Protein AF-A0AAU3B5J8-F1 (afdb_monomer_lite)

Radius of gyration: 22.07 Å; chains: 1; bounding box: 76×38×60 Å

pLDDT: mean 71.13, std 14.26, range [37.31, 88.69]

Secondary structure (DSSP, 8-state):
--SHHHHHHHHHS----HHHHHHHHHHHHHS------------TTTS-GGGSHHHHHHTTHHHHHHHHHHHHHHHHHHHHH-TTS-TTTHHHHHHHHHHHHHHHHHHHTHHHHHHHHHHHHHT-S--EEEEEEEEE-TTT---EEEEEEESS--TTPPPSEEEEEPPP---S---SS-----TTS-S-SEEEEEEES-TTTS---EEEETTEE--BSS---TTTTTSHHHHHHHHHHHHTT-

Sequence (242 aa):
MSHDDEESLALRSGAFTYATLTAEARRQAALPRPRARSSNEADIRKVRWWRVRTLRSISGLSTLATALVYTLLVLAIFWLAGPSIAPDAWYPLVVSVGLGLYGAHRLRGAGGATARALARAACAPGPVPKRYALMYDPPWGGIALLVLFPAIGGDDVRPEAVLELRPLPQPWRRFLGASKLPPDLPVESVGNLELRGRTDESPTGVPWIDGRAYWPKRSYGSDDLLREEGRALMDRLLADAA

Foldseek 3Di:
DDPPPVVVVVVVPVAQWQQVLQVQLVVVLPPDADQLPAPAFDQLVVDPLCSGQVLCVLLLVVLLVVLVVQLVVLVVCCVVVDPPPPPPSVVSNVVSVVSNVVSVCSNVPDSVVLSVQLSCQSVAPDWQKWKWAWAAQPDLGLWIKIFTFHPDDDRSGHTQWIFTFDARDDPPPPDDDDSHHRSNDDNDRIDMWTWGGDCPPWQATFTGDPNGTTHTPDGHHSCNCVDPVVVVSVCSRVVVVD

Structure (mmCIF, N/CA/C/O backbone):
data_AF-A0AAU3B5J8-F1
#
_entry.id   AF-A0AAU3B5J8-F1
#
loop_
_atom_site.group_PDB
_atom_site.id
_atom_site.type_symbol
_atom_site.label_atom_id
_atom_site.label_alt_id
_atom_site.label_comp_id
_atom_site.label_asym_id
_atom_site.label_entity_id
_atom_site.label_seq_id
_atom_site.pdbx_PDB_ins_code
_atom_site.Cartn_x
_atom_site.Cartn_y
_atom_site.Cartn_z
_atom_site.occupancy
_atom_site.B_iso_or_equiv
_atom_site.auth_seq_id
_atom_site.auth_comp_id
_atom_site.auth_asym_id
_atom_site.auth_atom_id
_atom_site.pdbx_PDB_model_num
ATOM 1 N N . MET A 1 1 ? -46.078 10.287 9.334 1.00 43.19 1 MET A N 1
ATOM 2 C CA . MET A 1 1 ? -45.028 10.996 8.568 1.00 43.19 1 MET A CA 1
ATOM 3 C C . MET A 1 1 ? -44.250 11.813 9.585 1.00 43.19 1 MET A C 1
ATOM 5 O O . MET A 1 1 ? -44.793 12.789 10.065 1.00 43.19 1 MET A O 1
ATOM 9 N N . SER A 1 2 ? -43.092 11.431 10.108 1.00 45.91 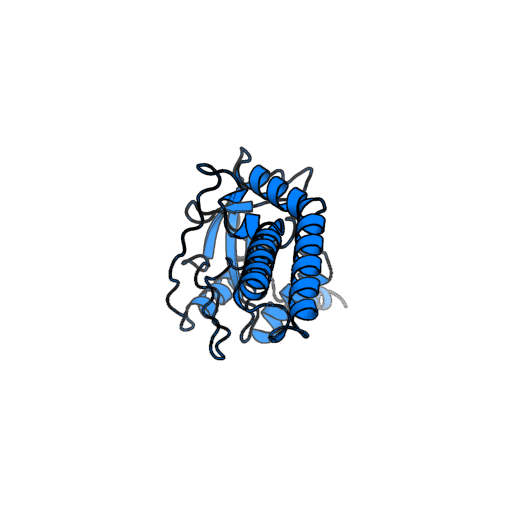2 SER A N 1
ATOM 10 C CA . SER A 1 2 ? -41.963 10.719 9.511 1.00 45.91 2 SER A CA 1
ATOM 11 C C . SER A 1 2 ? -41.115 10.144 10.662 1.00 45.91 2 SER A C 1
ATOM 13 O O . SER A 1 2 ? -40.222 10.819 11.166 1.00 45.91 2 SER A O 1
ATOM 15 N N . HIS A 1 3 ? -41.443 8.940 11.135 1.00 41.94 3 HIS A N 1
ATOM 16 C CA . HIS A 1 3 ? -40.542 8.143 11.987 1.00 41.94 3 HIS A CA 1
ATOM 17 C C . HIS A 1 3 ? -40.025 6.905 11.234 1.00 41.94 3 HIS A C 1
ATOM 19 O O . HIS A 1 3 ? -38.917 6.455 11.491 1.00 41.94 3 HIS A O 1
ATOM 25 N N . ASP A 1 4 ? -40.750 6.468 10.199 1.00 43.47 4 ASP A N 1
ATOM 26 C CA . ASP A 1 4 ? -40.374 5.331 9.351 1.00 43.47 4 ASP A CA 1
ATOM 27 C C . ASP A 1 4 ? -39.287 5.661 8.301 1.00 43.47 4 ASP A C 1
ATOM 29 O O . ASP A 1 4 ? -38.655 4.753 7.756 1.00 43.47 4 ASP A O 1
ATOM 33 N N . ASP A 1 5 ? -39.025 6.947 8.024 1.00 41.44 5 ASP A N 1
ATOM 34 C CA . ASP A 1 5 ? -38.022 7.375 7.032 1.00 41.44 5 ASP A CA 1
ATOM 35 C C . ASP A 1 5 ? -36.588 7.394 7.597 1.00 41.44 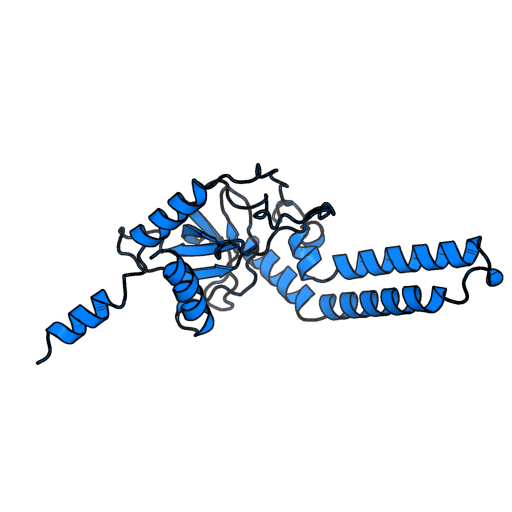5 ASP A C 1
ATOM 37 O O . ASP A 1 5 ? -35.636 7.119 6.863 1.00 41.44 5 ASP A O 1
ATOM 41 N N . GLU A 1 6 ? -36.405 7.635 8.903 1.00 42.66 6 GLU A N 1
ATOM 42 C CA . GLU A 1 6 ? -35.085 7.507 9.548 1.00 42.66 6 GLU A CA 1
ATOM 43 C C . GLU A 1 6 ? -34.703 6.038 9.758 1.00 42.66 6 GLU A C 1
ATOM 45 O O . GLU A 1 6 ? -33.550 5.659 9.538 1.00 42.66 6 GLU A O 1
ATOM 50 N N . GLU A 1 7 ? -35.674 5.184 10.091 1.00 38.50 7 GLU A N 1
ATOM 51 C CA . GLU A 1 7 ? -35.450 3.746 10.241 1.00 38.50 7 GLU A CA 1
ATOM 52 C C . GLU A 1 7 ? -35.204 3.073 8.877 1.00 38.50 7 GLU A C 1
ATOM 54 O O . GLU A 1 7 ? -34.316 2.231 8.750 1.00 38.50 7 GLU A O 1
ATOM 59 N N . SER A 1 8 ? -35.872 3.535 7.811 1.00 38.28 8 SER A N 1
ATOM 60 C CA . SER A 1 8 ? -35.622 3.081 6.432 1.00 38.28 8 SER A CA 1
ATOM 61 C C . SER A 1 8 ? -34.294 3.578 5.852 1.00 38.28 8 SER A C 1
ATOM 63 O O . SER A 1 8 ? -33.685 2.877 5.041 1.00 38.28 8 SER A O 1
ATOM 65 N N . LEU A 1 9 ? -33.796 4.747 6.273 1.00 40.84 9 LEU A N 1
ATOM 66 C CA . LEU A 1 9 ? -32.436 5.186 5.947 1.00 40.84 9 LEU A CA 1
ATOM 67 C C . LEU A 1 9 ? -31.390 4.397 6.740 1.00 40.84 9 LEU A C 1
ATOM 69 O O . LEU A 1 9 ? -30.371 4.034 6.160 1.00 40.84 9 LEU A O 1
ATOM 73 N N . ALA A 1 10 ? -31.640 4.047 8.004 1.00 40.47 10 ALA A N 1
ATOM 74 C CA . ALA A 1 10 ? -30.764 3.174 8.789 1.00 40.47 10 ALA A CA 1
ATOM 75 C C . ALA A 1 10 ? -30.720 1.729 8.245 1.00 40.47 10 ALA A C 1
ATOM 77 O O . ALA A 1 10 ? -29.653 1.119 8.225 1.00 40.47 10 ALA A O 1
ATOM 78 N N . LEU A 1 11 ? -31.838 1.214 7.718 1.00 39.50 11 LEU A N 1
ATOM 79 C CA . LEU A 1 11 ? -31.930 -0.097 7.058 1.00 39.50 11 LEU A CA 1
ATOM 80 C C . LEU A 1 11 ? -31.370 -0.113 5.624 1.00 39.50 11 LEU A C 1
ATOM 82 O O . LEU A 1 11 ? -30.838 -1.136 5.198 1.00 39.50 11 LEU A O 1
ATOM 86 N N . ARG A 1 12 ? -31.431 1.002 4.880 1.00 38.59 12 ARG A N 1
ATOM 87 C CA . ARG A 1 12 ? -30.730 1.158 3.584 1.00 38.59 12 ARG A CA 1
ATOM 88 C C . ARG A 1 12 ? -29.249 1.526 3.731 1.00 38.59 12 ARG A C 1
ATOM 90 O O . ARG A 1 12 ? -28.499 1.397 2.770 1.00 38.59 12 ARG A O 1
ATOM 97 N N . SER A 1 13 ? -28.828 1.904 4.937 1.00 45.78 13 SER A N 1
ATOM 98 C CA . SER A 1 13 ? -27.438 2.070 5.379 1.00 45.78 13 SER A CA 1
ATOM 99 C C . SER A 1 13 ? -26.969 0.826 6.139 1.00 45.78 13 SER A C 1
ATOM 101 O O . SER A 1 13 ? -26.518 0.945 7.278 1.00 45.78 13 SER A O 1
ATOM 103 N N . GLY A 1 14 ? -27.127 -0.365 5.545 1.00 47.56 14 GLY A N 1
ATOM 104 C CA . GLY A 1 14 ? -26.747 -1.654 6.139 1.00 47.56 14 GLY A CA 1
ATOM 105 C C . GLY A 1 14 ? -25.388 -1.561 6.833 1.00 47.56 14 GLY A C 1
ATOM 106 O O . GLY A 1 14 ? -24.357 -1.372 6.193 1.00 47.56 14 GLY A O 1
ATOM 107 N N . ALA A 1 15 ? -25.422 -1.557 8.162 1.00 58.09 15 ALA A N 1
ATOM 108 C CA . ALA A 1 15 ? -24.427 -0.868 8.962 1.00 58.09 15 ALA A CA 1
ATOM 109 C C . ALA A 1 15 ? -23.015 -1.446 8.755 1.00 58.09 15 ALA A C 1
ATOM 111 O O . ALA A 1 15 ? -22.754 -2.622 9.023 1.00 58.09 15 ALA A O 1
ATOM 112 N N . PHE A 1 16 ? -22.095 -0.591 8.295 1.00 69.44 16 PHE A N 1
ATOM 113 C CA . PHE A 1 16 ? -20.654 -0.844 8.273 1.00 69.44 16 PHE A CA 1
ATOM 114 C C . PHE A 1 16 ? -20.157 -0.966 9.716 1.00 69.44 16 PHE A C 1
ATOM 116 O O . PHE A 1 16 ? -19.660 -0.005 10.303 1.00 69.44 16 PHE A O 1
ATOM 123 N N . THR A 1 17 ? -20.369 -2.126 10.320 1.00 78.75 17 THR A N 1
ATOM 124 C CA . THR A 1 17 ? -20.009 -2.415 11.700 1.00 78.75 17 THR A CA 1
ATOM 125 C C . THR A 1 17 ? -18.865 -3.401 11.734 1.00 78.75 17 THR A C 1
ATOM 127 O O . THR A 1 17 ? -18.567 -4.118 10.773 1.00 78.75 17 THR A O 1
ATOM 130 N N . TYR A 1 18 ? -18.187 -3.428 12.869 1.00 81.75 18 TYR A N 1
ATOM 131 C CA . TYR A 1 18 ? -17.120 -4.375 13.107 1.00 81.75 18 TYR A CA 1
ATOM 132 C C . TYR A 1 18 ? -17.587 -5.821 12.877 1.00 81.75 18 TYR A C 1
ATOM 134 O O . TYR A 1 18 ? -16.890 -6.581 12.206 1.00 81.75 18 TYR A O 1
ATOM 142 N N . ALA A 1 19 ? -18.784 -6.202 13.335 1.00 83.44 19 ALA A N 1
ATOM 143 C CA . ALA A 1 19 ? -19.310 -7.554 13.129 1.00 83.44 19 ALA A CA 1
ATOM 144 C C . ALA A 1 19 ? -19.510 -7.919 11.652 1.00 83.44 19 ALA A C 1
ATOM 146 O O . ALA A 1 19 ? -19.090 -9.000 11.233 1.00 83.44 19 ALA A O 1
ATOM 147 N N . THR A 1 20 ? -20.112 -7.037 10.848 1.00 83.81 20 THR A N 1
ATOM 148 C CA . THR A 1 20 ? -20.389 -7.330 9.432 1.00 83.81 20 THR A CA 1
ATOM 149 C C . THR A 1 20 ? -19.095 -7.451 8.632 1.00 83.81 20 THR A C 1
ATOM 151 O O . THR A 1 20 ? -18.877 -8.443 7.932 1.00 83.81 20 THR A O 1
ATOM 154 N N . LEU A 1 21 ? -18.174 -6.505 8.817 1.00 82.12 21 LEU A N 1
ATOM 155 C CA . LEU A 1 21 ? -16.909 -6.467 8.082 1.00 82.12 21 LEU A CA 1
ATOM 156 C C . LEU A 1 21 ? -15.937 -7.572 8.524 1.00 82.12 21 LEU A C 1
ATOM 158 O O . LEU A 1 21 ? -15.209 -8.124 7.699 1.00 82.12 21 LEU A O 1
ATOM 162 N N . THR A 1 22 ? -15.938 -7.965 9.801 1.00 83.75 22 THR A N 1
ATOM 163 C CA . THR A 1 22 ? -15.127 -9.106 10.263 1.00 83.75 22 THR A CA 1
ATOM 164 C C . THR A 1 22 ? -15.695 -10.452 9.828 1.00 83.75 22 THR A C 1
ATOM 166 O O . THR A 1 22 ? -14.920 -11.356 9.501 1.00 83.75 22 THR A O 1
ATOM 169 N N . ALA A 1 23 ? -17.022 -10.605 9.787 1.00 83.56 23 ALA A N 1
ATOM 170 C CA . ALA A 1 23 ? -17.658 -11.799 9.241 1.00 83.56 23 ALA A CA 1
ATOM 171 C C . ALA A 1 23 ? -17.290 -11.982 7.764 1.00 83.56 23 ALA A C 1
ATOM 173 O O . ALA A 1 23 ? -16.895 -13.079 7.365 1.00 83.56 23 ALA A O 1
ATOM 174 N N . GLU A 1 24 ? -17.325 -10.905 6.982 1.00 80.88 24 GLU A N 1
ATOM 175 C CA . GLU A 1 24 ? -16.966 -10.946 5.567 1.00 80.88 24 GLU A CA 1
ATOM 176 C C . GLU A 1 24 ? -15.465 -11.192 5.359 1.00 80.88 24 GLU A C 1
ATOM 178 O O . GLU A 1 24 ? -15.075 -12.085 4.607 1.00 80.88 24 GLU A O 1
ATOM 183 N N . ALA A 1 25 ? -14.599 -10.533 6.134 1.00 80.38 25 ALA A N 1
ATOM 184 C CA . ALA A 1 25 ? -13.163 -10.815 6.124 1.00 80.38 25 ALA A CA 1
ATOM 185 C C . ALA A 1 25 ? -12.850 -12.296 6.428 1.00 80.38 25 ALA A C 1
ATOM 187 O O . ALA A 1 25 ? -11.932 -12.886 5.848 1.00 80.38 25 ALA A O 1
ATOM 188 N N . ARG A 1 26 ? -13.612 -12.937 7.328 1.00 81.94 26 ARG A N 1
ATOM 189 C CA . ARG A 1 26 ? -13.502 -14.379 7.618 1.00 81.94 26 ARG A CA 1
ATOM 190 C C . ARG A 1 26 ? -14.024 -15.246 6.472 1.00 81.94 26 ARG A C 1
ATOM 192 O O . ARG A 1 26 ? -13.364 -16.229 6.139 1.00 81.94 26 ARG A O 1
ATOM 199 N N . ARG A 1 27 ? -15.145 -14.882 5.841 1.00 76.44 27 ARG A N 1
ATOM 200 C CA . ARG A 1 27 ? -15.671 -15.579 4.651 1.00 76.44 27 ARG A CA 1
ATOM 201 C C . ARG A 1 27 ? -14.660 -15.557 3.508 1.00 76.44 27 ARG A C 1
ATOM 203 O O . ARG A 1 27 ? -14.305 -16.610 2.984 1.00 76.44 27 ARG A O 1
ATOM 210 N N . GLN A 1 28 ? -14.094 -14.391 3.207 1.00 74.25 28 GLN A N 1
ATOM 211 C CA . GLN A 1 28 ? -13.052 -14.245 2.188 1.00 74.25 28 GLN A CA 1
ATOM 212 C C . GLN A 1 28 ? -11.761 -14.997 2.548 1.00 74.25 28 GLN A C 1
ATOM 214 O O . GLN A 1 28 ? -11.034 -15.462 1.670 1.00 74.25 28 GLN A O 1
ATOM 219 N N . ALA A 1 29 ? -11.449 -15.146 3.839 1.00 72.38 29 ALA A N 1
ATOM 220 C CA . ALA A 1 29 ? -10.309 -15.940 4.293 1.00 72.38 29 ALA A CA 1
ATOM 221 C C . ALA A 1 29 ? -10.502 -17.453 4.152 1.00 72.38 29 ALA A C 1
ATOM 223 O O . ALA A 1 29 ? -9.506 -18.164 4.024 1.00 72.38 29 ALA A O 1
ATOM 224 N N . ALA A 1 30 ? -11.748 -17.933 4.151 1.00 71.94 30 ALA A N 1
ATOM 225 C CA . ALA A 1 30 ? -12.071 -19.341 3.941 1.00 71.94 30 ALA A CA 1
ATOM 226 C C . ALA A 1 30 ? -11.891 -19.784 2.476 1.00 71.94 30 ALA A C 1
ATOM 228 O O . ALA A 1 30 ? -11.790 -20.981 2.203 1.00 71.94 30 ALA A O 1
ATOM 229 N N . LEU A 1 31 ? -11.811 -18.838 1.531 1.00 69.19 31 LEU A N 1
ATOM 230 C CA . LEU A 1 31 ? -11.521 -19.139 0.132 1.00 69.19 31 LEU A CA 1
ATOM 231 C C . LEU A 1 31 ? -10.082 -19.665 -0.033 1.00 69.19 31 LEU A C 1
ATOM 233 O O . LEU A 1 31 ? -9.163 -19.196 0.648 1.00 69.19 31 LEU A O 1
ATOM 237 N N . PRO A 1 32 ? -9.848 -20.628 -0.945 1.00 57.84 32 PRO A N 1
ATOM 238 C CA . PRO A 1 32 ? -8.548 -21.268 -1.115 1.00 57.84 32 PRO A CA 1
ATOM 239 C C . PRO A 1 32 ? -7.467 -20.251 -1.500 1.00 57.84 32 PRO A C 1
ATOM 241 O O . PRO A 1 32 ? -7.364 -19.805 -2.644 1.00 57.84 32 PRO A O 1
ATOM 244 N N . ARG A 1 33 ? -6.616 -19.900 -0.529 1.00 60.78 33 ARG A N 1
ATOM 245 C CA . ARG A 1 33 ? -5.480 -19.002 -0.744 1.00 60.78 33 ARG A CA 1
ATOM 246 C C . ARG A 1 33 ? -4.299 -19.766 -1.348 1.00 60.78 33 ARG A C 1
ATOM 248 O O . ARG A 1 33 ? -3.931 -20.835 -0.850 1.00 60.78 33 ARG A O 1
ATOM 255 N N . PRO A 1 34 ? -3.620 -19.208 -2.367 1.00 55.12 34 PRO A N 1
ATOM 256 C CA . PRO A 1 34 ? -2.278 -19.656 -2.690 1.00 55.12 34 PRO A CA 1
ATOM 257 C C . PRO A 1 34 ? -1.420 -19.501 -1.437 1.00 55.12 34 PRO A C 1
ATOM 259 O O . PRO A 1 34 ? -1.434 -18.444 -0.809 1.00 55.12 34 PRO A O 1
ATOM 262 N N . ARG A 1 35 ? -0.696 -20.563 -1.070 1.00 49.12 35 ARG A N 1
ATOM 263 C CA . ARG A 1 35 ? 0.155 -20.605 0.123 1.00 49.12 35 ARG A CA 1
ATOM 264 C C . ARG A 1 35 ? 1.010 -19.335 0.171 1.00 49.12 35 ARG A C 1
ATOM 266 O O . ARG A 1 35 ? 1.882 -19.145 -0.680 1.00 49.12 35 ARG A O 1
ATOM 273 N N . ALA A 1 36 ? 0.711 -18.470 1.139 1.00 51.81 36 ALA A N 1
ATOM 274 C CA . ALA A 1 36 ? 1.427 -17.237 1.407 1.00 51.81 36 ALA A CA 1
ATOM 275 C C . ALA A 1 36 ? 2.878 -17.598 1.731 1.00 51.81 36 ALA A C 1
ATOM 277 O O . ALA A 1 36 ? 3.208 -18.031 2.835 1.00 51.81 36 ALA A O 1
ATOM 278 N N . ARG A 1 37 ? 3.756 -17.542 0.728 1.00 50.72 37 ARG A N 1
ATOM 279 C CA . ARG A 1 37 ? 5.185 -17.709 0.950 1.00 50.72 37 ARG A CA 1
ATOM 280 C C . ARG A 1 37 ? 5.637 -16.395 1.554 1.00 50.72 37 ARG A C 1
ATOM 282 O O . ARG A 1 37 ? 5.923 -15.482 0.798 1.00 50.72 37 ARG A O 1
ATOM 289 N N . SER A 1 38 ? 5.643 -16.317 2.885 1.00 52.00 38 SER A N 1
ATOM 290 C CA . SER A 1 38 ? 5.962 -15.102 3.629 1.00 52.00 38 SER A CA 1
ATOM 291 C C . SER A 1 38 ? 7.334 -14.577 3.207 1.00 52.00 38 SER A C 1
ATOM 293 O O . SER A 1 38 ? 8.370 -15.003 3.732 1.00 52.00 38 SER A O 1
ATOM 295 N N . SER A 1 39 ? 7.379 -13.674 2.231 1.00 57.59 39 SER A N 1
ATOM 296 C CA . SER A 1 39 ? 8.601 -12.956 1.934 1.00 57.59 39 SER A CA 1
ATOM 297 C C . SER A 1 39 ? 8.714 -11.894 3.010 1.00 57.59 39 SER A C 1
ATOM 299 O O . SER A 1 39 ? 8.190 -10.795 2.863 1.00 57.59 39 SER A O 1
ATOM 301 N N . ASN A 1 40 ? 9.387 -12.238 4.109 1.00 64.12 40 ASN A N 1
ATOM 302 C CA . ASN A 1 40 ? 9.604 -11.311 5.210 1.00 64.12 40 ASN A CA 1
ATOM 303 C C . ASN A 1 40 ? 10.300 -10.056 4.675 1.00 64.12 40 ASN A C 1
ATOM 305 O O . ASN A 1 40 ? 11.447 -10.103 4.217 1.00 64.12 40 ASN A O 1
ATOM 309 N N . GLU A 1 41 ? 9.585 -8.935 4.705 1.00 70.44 41 GLU A N 1
ATOM 310 C CA . GLU A 1 41 ? 10.195 -7.649 4.441 1.00 70.44 41 GLU A CA 1
ATOM 311 C C . GLU A 1 41 ? 11.199 -7.337 5.554 1.00 70.44 41 GLU A C 1
ATOM 313 O O . GLU A 1 41 ? 11.019 -7.717 6.712 1.00 70.44 41 GLU A O 1
ATOM 318 N N . ALA A 1 42 ? 12.304 -6.691 5.189 1.00 77.00 42 ALA A N 1
ATOM 319 C CA . ALA A 1 42 ? 13.309 -6.322 6.166 1.00 77.00 42 ALA A CA 1
ATOM 320 C C . ALA A 1 42 ? 12.709 -5.336 7.179 1.00 77.00 42 ALA A C 1
ATOM 322 O O . ALA A 1 42 ? 12.076 -4.352 6.795 1.00 77.00 42 ALA A O 1
ATOM 323 N N . ASP A 1 43 ? 12.942 -5.591 8.464 1.00 82.12 43 ASP A N 1
ATOM 324 C CA . ASP A 1 43 ? 12.469 -4.730 9.544 1.00 82.12 43 ASP A CA 1
ATOM 325 C C . ASP A 1 43 ? 13.143 -3.352 9.467 1.00 82.12 43 ASP A C 1
ATOM 327 O O . ASP A 1 43 ? 14.355 -3.219 9.669 1.00 82.12 43 ASP A O 1
ATOM 331 N N . ILE A 1 44 ? 12.342 -2.321 9.194 1.00 82.75 44 ILE A N 1
ATOM 332 C CA . ILE A 1 44 ? 12.776 -0.925 9.065 1.00 82.75 44 ILE A CA 1
ATOM 333 C C . ILE A 1 44 ? 13.438 -0.379 10.340 1.00 82.75 44 ILE A C 1
ATOM 335 O O . ILE A 1 44 ? 14.223 0.563 10.266 1.00 82.75 44 ILE A O 1
ATOM 339 N N . ARG A 1 45 ? 13.183 -0.982 11.508 1.00 80.69 45 ARG A N 1
ATOM 340 C CA . ARG A 1 45 ? 13.853 -0.602 12.762 1.00 80.69 45 ARG A CA 1
ATOM 341 C C . ARG A 1 45 ? 15.306 -1.067 12.799 1.00 80.69 45 ARG A C 1
ATOM 343 O O . ARG A 1 45 ? 16.130 -0.457 13.471 1.00 80.69 45 ARG A O 1
ATOM 350 N N . LYS A 1 46 ? 15.625 -2.142 12.073 1.00 84.06 46 LYS A N 1
ATOM 351 C CA . LYS A 1 46 ? 16.964 -2.749 12.013 1.00 84.06 46 LYS A CA 1
ATOM 352 C C . LYS A 1 46 ? 17.739 -2.330 10.770 1.00 84.06 46 LYS A C 1
ATOM 354 O O . LYS A 1 46 ? 18.968 -2.319 10.786 1.00 84.06 46 LYS A O 1
ATOM 359 N N . VAL A 1 47 ? 17.046 -2.012 9.674 1.00 85.44 47 VAL A N 1
ATOM 360 C CA . VAL A 1 47 ? 17.675 -1.666 8.395 1.00 85.44 47 VAL A CA 1
ATOM 361 C C . VAL A 1 47 ? 17.272 -0.288 7.894 1.00 85.44 47 VAL A C 1
ATOM 363 O O . VAL A 1 47 ? 16.170 0.194 8.113 1.00 85.44 47 VAL A O 1
ATOM 366 N N . ARG A 1 48 ? 18.160 0.341 7.120 1.00 86.19 48 ARG A N 1
ATOM 367 C CA . ARG A 1 48 ? 17.844 1.598 6.433 1.00 86.19 48 ARG A CA 1
ATOM 368 C C . ARG A 1 48 ? 16.731 1.388 5.397 1.00 86.19 48 ARG A C 1
ATOM 370 O O . ARG A 1 48 ? 16.692 0.362 4.720 1.00 86.19 48 ARG A O 1
ATOM 377 N N . TRP A 1 49 ? 15.895 2.408 5.205 1.00 83.12 49 TRP A N 1
ATOM 378 C CA . TRP A 1 49 ? 14.698 2.377 4.348 1.00 83.12 49 TRP A CA 1
ATOM 379 C C . TRP A 1 49 ? 14.924 1.900 2.906 1.00 83.12 49 TRP A C 1
ATOM 381 O O . TRP A 1 49 ? 14.039 1.291 2.320 1.00 83.12 49 TRP A O 1
ATOM 391 N N . TRP A 1 50 ? 16.106 2.104 2.324 1.00 81.12 50 TRP A N 1
ATOM 392 C CA . TRP A 1 50 ? 16.407 1.629 0.967 1.00 81.12 50 TRP A CA 1
ATOM 393 C C . TRP A 1 50 ? 16.613 0.109 0.861 1.00 81.12 50 TRP A C 1
ATOM 395 O O . TRP A 1 50 ? 16.620 -0.421 -0.250 1.00 81.12 50 TRP A O 1
ATOM 405 N N . ARG A 1 51 ? 16.816 -0.601 1.983 1.00 83.62 51 ARG A N 1
ATOM 406 C CA . ARG A 1 51 ? 16.885 -2.076 2.018 1.00 83.62 51 ARG A CA 1
ATOM 407 C C . ARG A 1 51 ? 15.498 -2.723 2.041 1.00 83.62 51 ARG A C 1
ATOM 409 O O . ARG A 1 51 ? 15.372 -3.895 1.698 1.00 83.62 51 ARG A O 1
ATOM 416 N N . VAL A 1 52 ? 14.474 -1.956 2.403 1.00 82.19 52 VAL A N 1
ATOM 417 C CA . VAL A 1 52 ? 13.068 -2.364 2.390 1.00 82.19 52 VAL A CA 1
ATOM 418 C C . VAL A 1 52 ? 12.576 -2.322 0.941 1.00 82.19 52 VAL A C 1
ATOM 420 O O . VAL A 1 52 ? 12.620 -1.276 0.285 1.00 82.19 52 VAL A O 1
ATOM 423 N N . ARG A 1 53 ? 12.186 -3.479 0.392 1.00 78.88 53 ARG A N 1
ATOM 424 C CA . ARG A 1 53 ? 11.906 -3.641 -1.047 1.00 78.88 53 ARG A CA 1
ATOM 425 C C . ARG A 1 53 ? 10.736 -2.766 -1.486 1.00 78.88 53 ARG A C 1
ATOM 427 O O . ARG A 1 53 ? 10.825 -2.139 -2.544 1.00 78.88 53 ARG A O 1
ATOM 434 N N . THR A 1 54 ? 9.687 -2.687 -0.675 1.00 76.25 54 THR A N 1
ATOM 435 C CA . THR A 1 54 ? 8.484 -1.900 -0.947 1.00 76.25 54 THR A CA 1
ATOM 436 C C . THR A 1 54 ? 8.798 -0.408 -0.940 1.00 76.25 54 THR A C 1
ATOM 438 O O . THR A 1 54 ? 8.475 0.284 -1.904 1.00 76.25 54 THR A O 1
ATOM 441 N N . LEU A 1 55 ? 9.541 0.091 0.056 1.00 80.12 55 LEU A N 1
ATOM 442 C CA . LEU A 1 55 ? 9.969 1.497 0.106 1.00 80.12 55 LEU A CA 1
ATOM 443 C C . LEU A 1 55 ? 10.899 1.873 -1.053 1.00 80.12 55 LEU A C 1
ATOM 445 O O . LEU A 1 55 ? 10.758 2.945 -1.642 1.00 80.12 55 LEU A O 1
ATOM 449 N N . ARG A 1 56 ? 11.810 0.972 -1.436 1.00 82.25 56 ARG A N 1
ATOM 450 C CA . ARG A 1 56 ? 12.668 1.135 -2.619 1.00 82.25 56 ARG A CA 1
ATOM 451 C C . ARG A 1 56 ? 11.871 1.166 -3.930 1.00 82.25 56 ARG A C 1
ATOM 453 O O . ARG A 1 56 ? 12.278 1.819 -4.892 1.00 82.25 56 ARG A O 1
ATOM 460 N N . SER A 1 57 ? 10.753 0.446 -3.990 1.00 78.31 57 SER A N 1
ATOM 461 C CA . SER A 1 57 ? 9.820 0.492 -5.120 1.00 78.31 57 SER A CA 1
ATOM 462 C C . SER A 1 57 ? 9.036 1.807 -5.154 1.00 78.31 57 SER A C 1
ATOM 464 O O . SER A 1 57 ? 8.957 2.460 -6.197 1.00 78.31 57 SER A O 1
ATOM 466 N N . ILE A 1 58 ? 8.541 2.259 -3.998 1.00 78.12 58 ILE A N 1
ATOM 467 C CA . ILE A 1 58 ? 7.819 3.531 -3.845 1.00 78.12 58 ILE A CA 1
ATOM 468 C C . ILE A 1 58 ? 8.696 4.720 -4.247 1.00 78.12 58 ILE A C 1
ATOM 470 O O . ILE A 1 58 ? 8.224 5.615 -4.950 1.00 78.12 58 ILE A O 1
ATOM 474 N N . SER A 1 59 ? 9.974 4.705 -3.860 1.00 76.88 59 SER A N 1
ATOM 475 C CA . SER A 1 59 ? 10.910 5.784 -4.174 1.00 76.88 59 SER A CA 1
ATOM 476 C C . SER A 1 59 ? 11.323 5.852 -5.645 1.00 76.88 59 SER A C 1
ATOM 478 O O . SER A 1 59 ? 11.952 6.821 -6.040 1.00 76.88 59 SER A O 1
ATOM 480 N N . GLY A 1 60 ? 11.013 4.844 -6.467 1.00 75.62 60 GLY A N 1
ATOM 481 C CA . GLY A 1 60 ? 11.522 4.753 -7.841 1.00 75.62 60 GLY A CA 1
ATOM 482 C C . GLY A 1 60 ? 12.987 4.308 -7.940 1.00 75.62 60 GLY A C 1
ATOM 483 O O . GLY A 1 60 ? 13.503 4.158 -9.045 1.00 75.62 60 GLY A O 1
ATOM 484 N N . LEU A 1 61 ? 13.652 4.022 -6.812 1.00 80.25 61 LEU A N 1
ATOM 485 C CA . LEU A 1 61 ? 15.040 3.549 -6.798 1.00 80.25 61 LEU A CA 1
ATOM 486 C C . LEU A 1 61 ? 15.186 2.174 -7.467 1.00 80.25 61 LEU A C 1
ATOM 488 O O . LEU A 1 61 ? 16.202 1.905 -8.097 1.00 80.25 61 LEU A O 1
ATOM 492 N N . SER A 1 62 ? 14.169 1.312 -7.364 1.00 77.25 62 SER A N 1
ATOM 493 C CA . SER A 1 62 ? 14.147 0.040 -8.105 1.00 77.25 62 SER A CA 1
ATOM 494 C C . SER A 1 62 ? 14.117 0.255 -9.621 1.00 77.25 62 SER A C 1
ATOM 496 O O . SER A 1 62 ? 14.941 -0.319 -10.320 1.00 77.25 62 SER A O 1
ATOM 498 N N . THR A 1 63 ? 13.243 1.139 -10.110 1.00 78.00 63 THR A N 1
ATOM 499 C CA . THR A 1 63 ? 13.147 1.521 -11.525 1.00 78.00 63 THR A CA 1
ATOM 500 C C . THR A 1 63 ? 14.468 2.083 -12.039 1.00 78.00 63 THR A C 1
ATOM 502 O O . THR A 1 63 ? 14.939 1.662 -13.090 1.00 78.00 63 THR A O 1
ATOM 505 N N . LEU A 1 64 ? 15.105 2.969 -11.269 1.00 79.50 64 LEU A N 1
ATOM 506 C CA . LEU A 1 64 ? 16.404 3.542 -11.614 1.00 79.50 64 LEU A CA 1
ATOM 507 C C . LEU A 1 64 ? 17.514 2.482 -11.663 1.00 79.50 64 LEU A C 1
ATOM 509 O O . LEU A 1 64 ? 18.304 2.470 -12.601 1.00 79.50 64 LEU A O 1
ATOM 513 N N . ALA A 1 65 ? 17.561 1.575 -10.684 1.00 81.69 65 ALA A N 1
ATOM 514 C CA . ALA A 1 65 ? 18.546 0.495 -10.664 1.00 81.69 65 ALA A CA 1
ATOM 515 C C . ALA A 1 65 ? 18.362 -0.468 -11.849 1.00 81.69 65 ALA A C 1
ATOM 517 O O . ALA A 1 65 ? 19.339 -0.826 -12.499 1.00 81.69 65 ALA A O 1
ATOM 518 N N . THR A 1 66 ? 17.121 -0.853 -12.163 1.00 78.38 66 THR A N 1
ATOM 519 C CA . THR A 1 66 ? 16.814 -1.699 -13.325 1.00 78.38 66 THR A CA 1
ATOM 520 C C . THR A 1 66 ? 17.177 -1.002 -14.633 1.00 78.38 66 THR A C 1
ATOM 522 O O . THR A 1 66 ? 17.800 -1.628 -15.484 1.00 78.38 66 THR A O 1
ATOM 525 N N . ALA A 1 67 ? 16.858 0.287 -14.771 1.00 81.00 67 ALA A N 1
ATOM 526 C CA . ALA A 1 67 ? 17.238 1.082 -15.933 1.00 81.00 67 ALA A CA 1
ATOM 527 C C . ALA A 1 67 ? 18.763 1.125 -16.116 1.00 81.00 67 ALA A C 1
ATOM 529 O O . ALA A 1 67 ? 19.246 0.868 -17.210 1.00 81.00 67 ALA A O 1
ATOM 530 N N . LEU A 1 68 ? 19.527 1.355 -15.042 1.00 84.00 68 LEU A N 1
ATOM 531 C CA . LEU A 1 68 ? 20.995 1.338 -15.069 1.00 84.00 68 LEU A CA 1
ATOM 532 C C . LEU A 1 68 ? 21.562 -0.007 -15.532 1.00 84.00 68 LEU A C 1
ATOM 534 O O . LEU A 1 68 ? 22.435 -0.034 -16.394 1.00 84.00 68 LEU A O 1
ATOM 538 N N . VAL A 1 69 ? 21.053 -1.116 -14.987 1.00 87.62 69 VAL A N 1
ATOM 539 C CA . VAL A 1 69 ? 21.476 -2.465 -15.396 1.00 87.62 69 VAL A CA 1
ATOM 540 C C . VAL A 1 69 ? 21.174 -2.702 -16.874 1.00 87.62 69 VAL A C 1
ATOM 542 O O . VAL A 1 69 ? 22.026 -3.224 -17.587 1.00 87.62 69 VAL A O 1
ATOM 545 N N . TYR A 1 70 ? 19.997 -2.289 -17.349 1.00 84.44 70 TYR A N 1
ATOM 546 C CA . TYR A 1 70 ? 19.612 -2.457 -18.749 1.00 84.44 70 TYR A CA 1
ATOM 547 C C . TYR A 1 70 ? 20.473 -1.602 -19.684 1.00 84.44 70 TYR A C 1
ATOM 549 O O . TYR A 1 70 ? 20.957 -2.102 -20.694 1.00 84.44 70 TYR A O 1
ATOM 557 N N . THR A 1 71 ? 20.757 -0.351 -19.310 1.00 83.00 71 THR A N 1
ATOM 558 C CA . THR A 1 71 ? 21.672 0.526 -20.053 1.00 83.00 71 THR A CA 1
ATOM 559 C C . THR A 1 71 ? 23.067 -0.088 -20.162 1.00 83.00 71 THR A C 1
ATOM 561 O O . THR A 1 71 ? 23.629 -0.121 -21.254 1.00 83.00 71 THR A O 1
ATOM 564 N N . LEU A 1 72 ? 23.620 -0.618 -19.063 1.00 87.44 72 LEU A N 1
ATOM 565 C CA . LEU A 1 72 ? 24.929 -1.282 -19.077 1.00 87.44 72 LEU A CA 1
ATOM 566 C C . LEU A 1 72 ? 24.925 -2.551 -19.935 1.00 87.44 72 LEU A C 1
ATOM 568 O O . LEU A 1 72 ? 25.889 -2.798 -20.653 1.00 87.44 72 LEU A O 1
ATOM 572 N N . LEU A 1 73 ? 23.844 -3.333 -19.892 1.00 86.81 73 LEU A N 1
ATOM 573 C CA . LEU A 1 73 ? 23.694 -4.535 -20.710 1.00 86.81 73 LEU A CA 1
ATOM 574 C C . LEU A 1 73 ? 23.650 -4.195 -22.204 1.00 86.81 73 LEU A C 1
ATOM 576 O O . LEU A 1 73 ? 24.379 -4.800 -22.984 1.00 86.81 73 LEU A O 1
ATOM 580 N N . VAL A 1 74 ? 22.841 -3.207 -22.599 1.00 82.81 74 VAL A N 1
ATOM 581 C CA . VAL A 1 74 ? 22.755 -2.738 -23.992 1.00 82.81 74 VAL A CA 1
ATOM 582 C C . VAL A 1 74 ? 24.111 -2.213 -24.465 1.00 82.81 74 VAL A C 1
ATOM 584 O O . VAL A 1 74 ? 24.547 -2.556 -25.561 1.00 82.81 74 VAL A O 1
ATOM 587 N N . LEU A 1 75 ? 24.815 -1.446 -23.625 1.00 83.44 75 LEU A N 1
ATOM 588 C CA . LEU A 1 75 ? 26.146 -0.929 -23.944 1.00 83.44 75 LEU A CA 1
ATOM 589 C C . LEU A 1 75 ? 27.181 -2.055 -24.101 1.00 83.44 75 LEU A C 1
ATOM 591 O O . LEU A 1 75 ? 27.993 -2.015 -25.021 1.00 83.44 75 LEU A O 1
ATOM 595 N N . ALA A 1 76 ? 27.135 -3.074 -23.239 1.00 85.69 76 ALA A N 1
ATOM 596 C CA . ALA A 1 76 ? 28.006 -4.242 -23.337 1.00 85.69 76 ALA A CA 1
ATOM 597 C C . ALA A 1 76 ? 27.735 -5.037 -24.622 1.00 85.69 76 ALA A C 1
ATOM 599 O O . ALA A 1 76 ? 28.677 -5.374 -25.331 1.00 85.69 76 ALA A O 1
ATOM 600 N N . ILE A 1 77 ? 26.465 -5.280 -24.969 1.00 82.44 77 ILE A N 1
ATOM 601 C CA . ILE A 1 77 ? 26.097 -5.939 -26.232 1.00 82.44 77 ILE A CA 1
ATOM 602 C C . ILE A 1 77 ? 26.626 -5.131 -27.418 1.00 82.44 77 ILE A C 1
ATOM 604 O O . ILE A 1 77 ? 27.237 -5.707 -28.310 1.00 82.44 77 ILE A O 1
ATOM 608 N N . PHE A 1 78 ? 26.455 -3.807 -27.405 1.00 79.38 78 PHE A N 1
ATOM 609 C CA . PHE A 1 78 ? 26.959 -2.933 -28.463 1.00 79.38 78 PHE A CA 1
ATOM 610 C C . PHE A 1 78 ? 28.488 -3.012 -28.603 1.00 79.38 78 PHE A C 1
ATOM 612 O O . PHE A 1 78 ? 29.005 -3.099 -29.715 1.00 79.38 78 PHE A O 1
ATOM 619 N N . TRP A 1 79 ? 29.210 -3.037 -27.478 1.00 83.12 79 TRP A N 1
ATOM 620 C CA . TRP A 1 79 ? 30.671 -3.136 -27.464 1.00 83.12 79 TRP A CA 1
ATOM 621 C C . TRP A 1 79 ? 31.181 -4.498 -27.959 1.00 83.12 79 TRP A C 1
ATOM 623 O O . TRP A 1 79 ? 32.164 -4.541 -28.693 1.00 83.12 79 TRP A O 1
ATOM 633 N N . LEU A 1 80 ? 30.510 -5.603 -27.604 1.00 83.62 80 LEU A N 1
ATOM 634 C CA . LEU A 1 80 ? 30.895 -6.955 -28.036 1.00 83.62 80 LEU A CA 1
ATOM 635 C C . LEU A 1 80 ? 30.482 -7.280 -29.481 1.00 83.62 80 LEU A C 1
ATOM 637 O O . LEU A 1 80 ? 31.212 -7.979 -30.178 1.00 83.62 80 LEU A O 1
ATOM 641 N N . ALA A 1 81 ? 29.305 -6.832 -29.915 1.00 78.38 81 ALA A N 1
ATOM 642 C CA . ALA A 1 81 ? 28.724 -7.192 -31.209 1.00 78.38 81 ALA A CA 1
ATOM 643 C C . ALA A 1 81 ? 29.208 -6.285 -32.356 1.00 78.38 81 ALA A C 1
ATOM 645 O O . ALA A 1 81 ? 29.112 -6.658 -33.524 1.00 78.38 81 ALA A O 1
ATOM 646 N N . GLY A 1 82 ? 29.745 -5.106 -32.032 1.00 66.62 82 GLY A N 1
ATOM 647 C CA . GLY A 1 82 ? 30.168 -4.117 -33.014 1.00 66.62 82 GLY A CA 1
ATOM 648 C C . GLY A 1 82 ? 28.990 -3.420 -33.721 1.00 66.62 82 GLY A C 1
ATOM 649 O O . GLY A 1 82 ? 27.841 -3.867 -33.661 1.00 66.62 82 GLY A O 1
ATOM 650 N N . PRO A 1 83 ? 29.255 -2.302 -34.419 1.00 64.88 83 PRO A N 1
ATOM 651 C CA . PRO A 1 83 ? 28.219 -1.461 -35.029 1.00 64.88 83 PRO A CA 1
ATOM 652 C C . PRO A 1 83 ? 27.432 -2.147 -36.161 1.00 64.88 83 PRO A C 1
ATOM 654 O O . PRO A 1 83 ? 26.396 -1.638 -36.576 1.00 64.88 83 PRO A O 1
ATOM 657 N N . SER A 1 84 ? 27.894 -3.299 -36.653 1.00 64.81 84 SER A N 1
ATOM 658 C CA . SER A 1 84 ? 27.287 -4.053 -37.756 1.00 64.81 84 SER A CA 1
ATOM 659 C C . SER A 1 84 ? 26.061 -4.888 -37.362 1.00 64.81 84 SER A C 1
ATOM 661 O O . SER A 1 84 ? 25.282 -5.242 -38.241 1.00 64.81 84 SER A O 1
ATOM 663 N N . ILE A 1 85 ? 25.866 -5.199 -36.073 1.00 60.81 85 ILE A N 1
ATOM 664 C CA . ILE A 1 85 ? 24.789 -6.097 -35.598 1.00 60.81 85 ILE A CA 1
ATOM 665 C C . ILE A 1 85 ? 23.622 -5.312 -34.970 1.00 60.81 85 ILE A C 1
ATOM 667 O O . ILE A 1 85 ? 22.553 -5.863 -34.720 1.00 60.81 85 ILE A O 1
ATOM 671 N N . ALA A 1 86 ? 23.791 -4.011 -34.722 1.00 58.91 86 ALA A N 1
ATOM 672 C CA . ALA A 1 86 ? 22.906 -3.276 -33.822 1.00 58.91 86 ALA A CA 1
ATOM 673 C C . ALA A 1 86 ? 22.447 -1.885 -34.315 1.00 58.91 86 ALA A C 1
ATOM 675 O O . ALA A 1 86 ? 22.445 -0.948 -33.511 1.00 58.91 86 ALA A O 1
ATOM 676 N N . PRO A 1 87 ? 22.004 -1.707 -35.579 1.00 60.62 87 PRO A N 1
ATOM 677 C CA . PRO A 1 87 ? 21.382 -0.449 -35.999 1.00 60.62 87 PRO A CA 1
ATOM 678 C C . PRO A 1 87 ? 20.114 -0.125 -35.190 1.00 60.62 87 PRO A C 1
ATOM 680 O O . PRO A 1 87 ? 19.796 1.047 -35.041 1.00 60.62 87 PRO A O 1
ATOM 683 N N . ASP A 1 88 ? 19.457 -1.121 -34.580 1.00 68.88 88 ASP A N 1
ATOM 684 C CA . ASP A 1 88 ? 18.245 -0.952 -33.760 1.00 68.88 88 ASP A CA 1
ATOM 685 C C . ASP A 1 88 ? 18.504 -0.843 -32.244 1.00 68.88 88 ASP A C 1
ATOM 687 O O . ASP A 1 88 ? 17.564 -0.684 -31.463 1.00 68.88 88 ASP A O 1
ATOM 691 N N . ALA A 1 89 ? 19.763 -0.882 -31.781 1.00 67.94 89 ALA A N 1
ATOM 692 C CA . ALA A 1 89 ? 20.079 -0.801 -30.345 1.00 67.94 89 ALA A CA 1
ATOM 693 C C . ALA A 1 89 ? 19.836 0.585 -29.723 1.00 67.94 89 ALA A C 1
ATOM 695 O O . ALA A 1 89 ? 19.844 0.726 -28.497 1.00 67.94 89 ALA A O 1
ATOM 696 N N . TRP A 1 90 ? 19.561 1.608 -30.534 1.00 74.19 90 TRP A N 1
ATOM 697 C CA . TRP A 1 90 ? 19.195 2.926 -30.026 1.00 74.19 90 TRP A CA 1
ATOM 698 C C . TRP A 1 90 ? 17.819 2.921 -29.342 1.00 74.19 90 TRP A C 1
ATOM 700 O O . TRP A 1 90 ? 17.656 3.603 -28.333 1.00 74.19 90 TRP A O 1
ATOM 710 N N . TYR A 1 91 ? 16.853 2.122 -29.813 1.00 78.19 91 TYR A N 1
ATOM 711 C CA . TYR A 1 91 ? 15.529 2.003 -29.189 1.00 78.19 91 TYR A CA 1
ATOM 712 C C . TYR A 1 91 ? 15.605 1.530 -27.727 1.00 78.19 91 TYR A C 1
ATOM 714 O O . TYR A 1 91 ? 15.127 2.252 -26.846 1.00 78.19 91 TYR A O 1
ATOM 722 N N . PRO A 1 92 ? 16.220 0.370 -27.403 1.00 78.62 92 PRO A N 1
ATOM 723 C CA . PRO A 1 92 ? 16.337 -0.074 -26.017 1.00 78.62 92 PRO A CA 1
ATOM 724 C C . PRO A 1 92 ? 17.202 0.872 -25.176 1.00 78.62 92 PRO A C 1
ATOM 726 O O . PRO A 1 92 ? 16.941 1.019 -23.980 1.00 78.62 92 PRO A O 1
ATOM 729 N N . LEU A 1 93 ? 18.179 1.565 -25.776 1.00 79.81 93 LEU A N 1
ATOM 730 C CA . LEU A 1 93 ? 18.957 2.597 -25.090 1.00 79.81 93 LEU A CA 1
ATOM 731 C C . LEU A 1 93 ? 18.074 3.791 -24.689 1.00 79.81 93 LEU A C 1
ATOM 733 O O . LEU A 1 93 ? 18.054 4.164 -23.518 1.00 79.81 93 LEU A O 1
ATOM 737 N N . VAL A 1 94 ? 17.299 4.352 -25.624 1.00 84.62 94 VAL A N 1
ATOM 738 C CA . VAL A 1 94 ? 16.379 5.475 -25.373 1.00 84.62 94 VAL A CA 1
ATOM 739 C C . VAL A 1 94 ? 15.335 5.098 -24.326 1.00 84.62 94 VAL A C 1
ATOM 741 O O . VAL A 1 94 ? 15.104 5.866 -23.391 1.00 84.62 94 VAL A O 1
ATOM 744 N N . VAL A 1 95 ? 14.755 3.896 -24.417 1.00 83.75 95 VAL A N 1
ATOM 745 C CA . VAL A 1 95 ? 13.800 3.390 -23.418 1.00 83.75 95 VAL A CA 1
ATOM 746 C C . VAL A 1 95 ? 14.452 3.286 -22.036 1.00 83.75 95 VAL A C 1
ATOM 748 O O . VAL A 1 95 ? 13.868 3.733 -21.048 1.00 83.75 95 VAL A O 1
ATOM 751 N N . SER A 1 96 ? 15.673 2.755 -21.949 1.00 80.12 96 SER A N 1
ATOM 752 C CA . SER A 1 96 ? 16.387 2.599 -20.673 1.00 80.12 96 SER A CA 1
ATOM 753 C C . SER A 1 96 ? 16.765 3.944 -20.059 1.00 80.12 96 SER A C 1
ATOM 755 O O . SER A 1 96 ? 16.579 4.151 -18.860 1.00 80.12 96 SER A O 1
ATOM 757 N N . VAL A 1 97 ? 17.228 4.893 -20.875 1.00 83.38 97 VAL A N 1
ATOM 758 C CA . VAL A 1 97 ? 17.529 6.263 -20.439 1.00 83.38 97 VAL A CA 1
ATOM 759 C C . VAL A 1 97 ? 16.258 6.965 -19.963 1.00 83.38 97 VAL A C 1
ATOM 761 O O . VAL A 1 97 ? 16.257 7.536 -18.873 1.00 83.38 97 VAL A O 1
ATOM 764 N N . GLY A 1 98 ? 15.156 6.866 -20.714 1.00 84.75 98 GLY A N 1
ATOM 765 C CA . GLY A 1 98 ? 13.857 7.416 -20.319 1.00 84.75 98 GLY A CA 1
ATOM 766 C C . GLY A 1 98 ? 13.358 6.834 -18.994 1.00 84.75 98 GLY A C 1
ATOM 767 O O . GLY A 1 98 ? 12.939 7.575 -18.103 1.00 84.75 98 GLY A O 1
ATOM 768 N N . LEU A 1 99 ? 13.489 5.518 -18.809 1.00 81.00 99 LEU A N 1
ATOM 769 C CA . LEU A 1 99 ? 13.129 4.838 -17.566 1.00 81.00 99 LEU A CA 1
ATOM 770 C C . LEU A 1 99 ? 14.028 5.269 -16.393 1.00 81.00 99 LEU A C 1
ATOM 772 O O . LEU A 1 99 ? 13.543 5.455 -15.273 1.00 81.00 99 LEU A O 1
ATOM 776 N N . GLY A 1 100 ? 15.321 5.483 -16.649 1.00 80.50 100 GLY A N 1
ATOM 777 C CA . GLY A 1 100 ? 16.281 6.008 -15.679 1.00 80.50 100 GLY A CA 1
ATOM 778 C C . GLY A 1 100 ? 15.954 7.438 -15.249 1.00 80.50 100 GLY A C 1
ATOM 779 O O . GLY A 1 100 ? 15.919 7.721 -14.050 1.00 80.50 100 GLY A O 1
ATOM 780 N N . LEU A 1 101 ? 15.637 8.318 -16.203 1.00 84.75 101 LEU A N 1
ATOM 781 C CA . LEU A 1 101 ? 15.209 9.696 -15.944 1.00 84.75 101 LEU A CA 1
ATOM 782 C C . LEU A 1 101 ? 13.896 9.737 -15.162 1.00 84.75 101 LEU A C 1
ATOM 784 O O . LEU A 1 101 ? 13.797 10.466 -14.175 1.00 84.75 101 LEU A O 1
ATOM 788 N N . TYR A 1 102 ? 12.920 8.907 -15.532 1.00 80.62 102 TYR A N 1
ATOM 789 C CA . TYR A 1 102 ? 11.667 8.770 -14.791 1.00 80.62 102 TYR A CA 1
ATOM 790 C C . TYR A 1 102 ? 11.906 8.286 -13.352 1.00 80.62 102 TYR A C 1
ATOM 792 O O . TYR A 1 102 ? 11.376 8.866 -12.399 1.00 80.62 102 TYR A O 1
ATOM 800 N N . GLY A 1 103 ? 12.752 7.267 -13.167 1.00 75.38 103 GLY A N 1
ATOM 801 C CA . GLY A 1 103 ? 13.149 6.775 -11.847 1.00 75.38 103 GLY A CA 1
ATOM 802 C C . GLY A 1 103 ? 13.846 7.847 -11.004 1.00 75.38 103 GLY A C 1
ATOM 803 O O . GLY A 1 103 ? 13.509 8.023 -9.833 1.00 75.38 103 GLY A O 1
ATOM 804 N N . ALA A 1 104 ? 14.764 8.613 -11.602 1.00 79.38 104 ALA A N 1
ATOM 805 C CA . ALA A 1 104 ? 15.472 9.712 -10.946 1.00 79.38 104 ALA A CA 1
ATOM 806 C C . ALA A 1 104 ? 14.527 10.858 -10.561 1.00 79.38 104 ALA A C 1
ATOM 808 O O . ALA A 1 104 ? 14.602 11.369 -9.442 1.00 79.38 104 ALA A O 1
ATOM 809 N N . HIS A 1 105 ? 13.614 11.231 -11.460 1.00 81.31 105 HIS A N 1
ATOM 810 C CA . HIS A 1 105 ? 12.588 12.237 -11.210 1.00 81.31 105 HIS A CA 1
ATOM 811 C C . HIS A 1 105 ? 11.678 11.811 -10.054 1.00 81.31 105 HIS A C 1
ATOM 813 O O . HIS A 1 105 ? 11.464 12.575 -9.117 1.00 81.31 105 HIS A O 1
ATOM 819 N N . ARG A 1 106 ? 11.209 10.559 -10.050 1.00 75.62 106 ARG A N 1
ATOM 820 C CA . ARG A 1 106 ? 10.374 10.013 -8.971 1.00 75.62 106 ARG A CA 1
ATOM 821 C C . ARG A 1 106 ? 11.110 9.947 -7.629 1.00 75.62 106 ARG A C 1
ATOM 823 O O . ARG A 1 106 ? 10.504 10.217 -6.590 1.00 75.62 106 ARG A O 1
ATOM 830 N N . LEU A 1 107 ? 12.403 9.625 -7.653 1.00 77.69 107 LEU A N 1
ATOM 831 C CA . LEU A 1 107 ? 13.262 9.583 -6.470 1.00 77.69 107 LEU A CA 1
ATOM 832 C C . LEU A 1 107 ? 13.525 10.972 -5.886 1.00 77.69 107 LEU A C 1
ATOM 834 O O . LEU A 1 107 ? 13.555 11.119 -4.663 1.00 77.69 107 LEU A O 1
ATOM 838 N N . ARG A 1 108 ? 13.718 11.978 -6.746 1.00 77.94 108 ARG A N 1
ATOM 839 C CA . ARG A 1 108 ? 13.900 13.378 -6.339 1.00 77.94 108 ARG A CA 1
ATOM 840 C C . ARG A 1 108 ? 12.593 14.045 -5.917 1.00 77.94 108 ARG A C 1
ATOM 842 O O . ARG A 1 108 ? 12.616 14.868 -5.011 1.00 77.94 108 ARG A O 1
ATOM 849 N N . GLY A 1 109 ? 11.485 13.684 -6.555 1.00 77.31 109 GLY A N 1
ATOM 850 C CA . GLY A 1 109 ? 10.158 14.219 -6.277 1.00 77.31 109 GLY A CA 1
ATOM 851 C C . GLY A 1 109 ? 9.434 13.497 -5.139 1.00 77.31 109 GLY A C 1
ATOM 852 O O . GLY A 1 109 ? 10.029 13.040 -4.158 1.00 77.31 109 GLY A O 1
ATOM 853 N N . ALA A 1 110 ? 8.113 13.375 -5.288 1.00 73.62 110 ALA A N 1
ATOM 854 C CA . ALA A 1 110 ? 7.224 12.863 -4.247 1.00 73.62 110 ALA A CA 1
ATOM 855 C C . ALA A 1 110 ? 7.568 11.436 -3.782 1.00 73.62 110 ALA A C 1
ATOM 857 O O . ALA A 1 110 ? 7.458 11.144 -2.598 1.00 73.62 110 ALA A O 1
ATOM 858 N N . GLY A 1 111 ? 8.055 10.552 -4.662 1.00 73.38 111 GLY A N 1
ATOM 859 C CA . GLY A 1 111 ? 8.302 9.147 -4.315 1.00 73.38 111 GLY A CA 1
ATOM 860 C C . GLY A 1 111 ? 9.349 8.963 -3.213 1.00 73.38 111 GLY A C 1
ATOM 861 O O . GLY A 1 111 ? 9.141 8.189 -2.275 1.00 73.38 111 GLY A O 1
ATOM 862 N N . GLY A 1 112 ? 10.467 9.689 -3.294 1.00 75.88 112 GLY A N 1
ATOM 863 C CA . GLY A 1 112 ? 11.506 9.659 -2.262 1.00 75.88 112 GLY A CA 1
ATOM 864 C C . GLY A 1 112 ? 11.047 10.282 -0.942 1.00 75.88 112 GLY A C 1
ATOM 865 O O . GLY A 1 112 ? 11.339 9.744 0.129 1.00 75.88 112 GLY A O 1
ATOM 866 N N . ALA A 1 113 ? 10.304 11.390 -1.007 1.00 80.38 113 ALA A N 1
ATOM 867 C CA . ALA A 1 113 ? 9.741 12.043 0.172 1.00 80.38 113 ALA A CA 1
ATOM 868 C C . ALA A 1 113 ? 8.720 11.141 0.885 1.00 80.38 113 ALA A C 1
ATOM 870 O O . ALA A 1 113 ? 8.853 10.916 2.087 1.00 80.38 113 ALA A O 1
ATOM 871 N N . THR A 1 114 ? 7.785 10.537 0.145 1.00 79.44 114 THR A N 1
ATOM 872 C CA . THR A 1 114 ? 6.788 9.596 0.673 1.00 79.44 114 THR A CA 1
ATOM 873 C C . THR A 1 114 ? 7.446 8.370 1.299 1.00 79.44 114 THR A C 1
ATOM 875 O O . THR A 1 114 ? 7.085 7.991 2.408 1.00 79.44 114 THR A O 1
ATOM 878 N N . ALA A 1 115 ? 8.456 7.771 0.654 1.00 82.12 115 ALA A N 1
ATOM 879 C CA . ALA A 1 115 ? 9.151 6.610 1.215 1.00 82.12 115 ALA A CA 1
ATOM 880 C C . ALA A 1 115 ? 9.848 6.936 2.548 1.00 82.12 115 ALA A C 1
ATOM 882 O O . ALA A 1 115 ? 9.806 6.142 3.488 1.00 82.12 115 ALA A O 1
ATOM 883 N N . ARG A 1 116 ? 10.462 8.122 2.658 1.00 82.25 116 ARG A N 1
ATOM 884 C CA . ARG A 1 116 ? 11.070 8.582 3.915 1.00 82.25 116 ARG A CA 1
ATOM 885 C C . ARG A 1 116 ? 10.020 8.930 4.967 1.00 82.25 116 ARG A C 1
ATOM 887 O O . ARG A 1 116 ? 10.238 8.616 6.130 1.00 82.25 116 ARG A O 1
ATOM 894 N N . ALA A 1 117 ? 8.908 9.554 4.580 1.00 82.56 117 ALA A N 1
ATOM 895 C CA . ALA A 1 117 ? 7.804 9.862 5.486 1.00 82.56 117 ALA A CA 1
ATOM 896 C C . ALA A 1 117 ? 7.200 8.580 6.077 1.00 82.56 117 ALA A C 1
ATOM 898 O O . ALA A 1 117 ? 7.084 8.475 7.292 1.00 82.56 117 ALA A O 1
ATOM 899 N N . LEU A 1 118 ? 6.949 7.566 5.242 1.00 84.25 118 LEU A N 1
ATOM 900 C CA . LEU A 1 118 ? 6.491 6.244 5.676 1.00 84.25 118 LEU A CA 1
ATOM 901 C C . LEU A 1 118 ? 7.510 5.552 6.587 1.00 84.25 118 LEU A C 1
ATOM 903 O O . LEU A 1 118 ? 7.134 5.013 7.621 1.00 84.25 118 LEU A O 1
ATOM 907 N N . ALA A 1 119 ? 8.803 5.597 6.255 1.00 85.19 119 ALA A N 1
ATOM 908 C CA . ALA A 1 119 ? 9.841 5.031 7.118 1.00 85.19 119 ALA A CA 1
ATOM 909 C C . ALA A 1 119 ? 9.889 5.715 8.495 1.00 85.19 119 ALA A C 1
ATOM 911 O O . ALA A 1 119 ? 10.016 5.041 9.514 1.00 85.19 119 ALA A O 1
ATOM 912 N N . ARG A 1 120 ? 9.763 7.048 8.536 1.00 84.44 120 ARG A N 1
ATOM 913 C CA . ARG A 1 120 ? 9.703 7.800 9.798 1.00 84.44 120 ARG A CA 1
ATOM 914 C C . ARG A 1 120 ? 8.439 7.476 10.585 1.00 84.44 120 ARG A C 1
ATOM 916 O O . ARG A 1 120 ? 8.545 7.260 11.783 1.00 84.44 120 ARG A O 1
ATOM 923 N N . ALA A 1 121 ? 7.285 7.399 9.924 1.00 85.00 121 ALA A N 1
ATOM 924 C CA . ALA A 1 121 ? 6.024 7.022 10.554 1.00 85.00 121 ALA A CA 1
ATOM 925 C C . ALA A 1 121 ? 6.094 5.611 11.157 1.00 85.00 121 ALA A C 1
ATOM 927 O O . ALA A 1 121 ? 5.733 5.415 12.312 1.00 85.00 121 ALA A O 1
ATOM 928 N N . ALA A 1 122 ? 6.672 4.649 10.433 1.00 85.00 122 ALA A N 1
ATOM 929 C CA . ALA A 1 122 ? 6.857 3.284 10.922 1.00 85.00 122 ALA A CA 1
ATOM 930 C C . ALA A 1 122 ? 7.759 3.203 12.168 1.00 85.00 122 ALA A C 1
ATOM 932 O O . ALA A 1 122 ? 7.569 2.325 13.011 1.00 85.00 122 ALA A O 1
ATOM 933 N N . CYS A 1 123 ? 8.731 4.111 12.284 1.00 84.38 123 CYS A N 1
ATOM 934 C CA . CYS A 1 123 ? 9.640 4.211 13.425 1.00 84.38 123 CYS A CA 1
ATOM 935 C C . CYS A 1 123 ? 9.171 5.202 14.502 1.00 84.38 123 CYS A C 1
ATOM 937 O O . CYS A 1 123 ? 9.885 5.381 15.489 1.00 84.38 123 CYS A O 1
ATOM 939 N N . ALA A 1 124 ? 8.017 5.854 14.332 1.00 82.69 124 ALA A N 1
ATOM 940 C CA . ALA A 1 124 ? 7.541 6.850 15.278 1.00 82.69 124 ALA A CA 1
ATOM 941 C C . ALA A 1 124 ? 7.245 6.208 16.651 1.00 82.69 124 ALA A C 1
ATOM 943 O O . ALA A 1 124 ? 6.731 5.081 16.707 1.00 82.69 124 ALA A O 1
ATOM 944 N N . PRO A 1 125 ? 7.584 6.895 17.759 1.00 75.88 125 PRO A N 1
ATOM 945 C CA . PRO A 1 125 ? 7.173 6.479 19.095 1.00 75.88 125 PRO A CA 1
ATOM 946 C C . PRO A 1 125 ? 5.657 6.666 19.274 1.00 75.88 125 PRO A C 1
ATOM 948 O O . PRO A 1 125 ? 5.054 7.494 18.598 1.00 75.88 125 PRO A O 1
ATOM 951 N N . GLY A 1 126 ? 5.055 5.906 20.195 1.00 79.69 126 GLY A N 1
ATOM 952 C CA . GLY A 1 126 ? 3.617 5.977 20.492 1.00 79.69 126 GLY A CA 1
ATOM 953 C C . GLY A 1 126 ? 2.745 5.142 19.546 1.00 79.69 126 GLY A C 1
ATOM 954 O O . GLY A 1 126 ? 1.971 5.714 18.782 1.00 79.69 126 GLY A O 1
ATOM 955 N N . PRO A 1 127 ? 2.861 3.798 19.552 1.00 83.62 127 PRO A N 1
ATOM 956 C CA . PRO A 1 127 ? 1.934 2.954 18.808 1.00 83.62 127 PRO A CA 1
ATOM 957 C C . PRO A 1 127 ? 0.509 3.143 19.337 1.00 83.62 127 PRO A C 1
ATOM 959 O O . PRO A 1 127 ? 0.263 2.995 20.533 1.00 83.62 127 PRO A O 1
ATOM 962 N N . VAL A 1 128 ? -0.428 3.440 18.439 1.00 85.75 128 VAL A N 1
ATOM 963 C CA . VAL A 1 128 ? -1.852 3.509 18.766 1.00 85.75 128 VAL A CA 1
ATOM 964 C C . VAL A 1 128 ? -2.461 2.138 18.476 1.00 85.75 128 VAL A C 1
ATOM 966 O O . VAL A 1 128 ? -2.483 1.727 17.311 1.00 85.75 128 VAL A O 1
ATOM 969 N N . PRO A 1 129 ? -2.936 1.400 19.493 1.00 87.25 129 PRO A N 1
ATOM 970 C CA . PRO A 1 129 ? -3.591 0.124 19.258 1.00 87.25 129 PRO A CA 1
ATOM 971 C C . PRO A 1 129 ? -4.899 0.355 18.495 1.00 87.25 129 PRO A C 1
ATOM 973 O O . PRO A 1 129 ? -5.664 1.272 18.807 1.00 87.25 129 PRO A O 1
ATOM 976 N N . LYS A 1 130 ? -5.158 -0.486 17.495 1.00 88.25 130 LYS A N 1
ATOM 977 C CA . LYS A 1 130 ? -6.392 -0.520 16.702 1.00 88.25 130 LYS A CA 1
ATOM 978 C C . LYS A 1 130 ? -6.782 -1.969 16.425 1.00 88.25 130 LYS A C 1
ATOM 980 O O . LYS A 1 130 ? -5.945 -2.869 16.478 1.00 88.25 130 LYS A O 1
ATOM 985 N N . ARG A 1 131 ? -8.052 -2.191 16.103 1.00 88.69 131 ARG A N 1
ATOM 986 C CA . ARG A 1 131 ? -8.536 -3.466 15.556 1.00 88.69 131 ARG A CA 1
ATOM 987 C C . ARG A 1 131 ? -8.611 -3.363 14.042 1.00 88.69 131 ARG A C 1
ATOM 989 O O . ARG A 1 131 ? -8.788 -2.264 13.517 1.00 88.69 131 ARG A O 1
ATOM 996 N N . TYR A 1 132 ? -8.473 -4.481 13.343 1.00 87.44 132 TYR A N 1
ATOM 997 C CA . TYR A 1 132 ? -8.565 -4.489 11.889 1.00 87.44 132 TYR A CA 1
ATOM 998 C C . TYR A 1 132 ? -9.388 -5.644 11.340 1.00 87.44 132 TYR A C 1
ATOM 1000 O O . TYR A 1 132 ? -9.417 -6.732 11.914 1.00 87.44 132 TYR A O 1
ATOM 1008 N N . ALA A 1 133 ? -9.996 -5.391 10.183 1.00 85.75 133 ALA A N 1
ATOM 1009 C CA . ALA A 1 133 ? -10.537 -6.403 9.290 1.00 85.75 133 ALA A CA 1
ATOM 1010 C C . ALA A 1 133 ? -9.857 -6.258 7.922 1.00 85.75 133 ALA A C 1
ATOM 1012 O O . ALA A 1 133 ? -9.798 -5.167 7.353 1.00 85.75 133 ALA A O 1
ATOM 1013 N N . LEU A 1 134 ? -9.294 -7.351 7.418 1.00 83.56 134 LEU A N 1
ATOM 1014 C CA . LEU A 1 134 ? -8.635 -7.418 6.121 1.00 83.56 134 LEU A CA 1
ATOM 1015 C C . LEU A 1 134 ? -9.627 -7.926 5.075 1.00 83.56 134 LEU A C 1
ATOM 1017 O O . LEU A 1 134 ? -10.055 -9.078 5.132 1.00 83.56 134 LEU A O 1
ATOM 1021 N N . MET A 1 135 ? -9.937 -7.071 4.109 1.00 77.88 135 MET A N 1
ATOM 1022 C CA . MET A 1 135 ? -10.864 -7.344 3.017 1.00 77.88 135 MET A CA 1
ATOM 1023 C C . MET A 1 135 ? -10.153 -7.281 1.667 1.00 77.88 135 MET A C 1
ATOM 1025 O O . MET A 1 135 ? -9.083 -6.679 1.523 1.00 77.88 135 MET A O 1
ATOM 1029 N N . TYR A 1 136 ? -10.762 -7.900 0.666 1.00 73.25 136 TYR A N 1
ATOM 1030 C CA . TYR A 1 136 ? -10.271 -7.933 -0.704 1.00 73.25 136 TYR A CA 1
ATOM 1031 C C . TYR A 1 136 ? -11.329 -7.407 -1.656 1.00 73.25 136 TYR A C 1
ATOM 1033 O O . TYR A 1 136 ? -12.509 -7.694 -1.479 1.00 73.25 136 TYR A O 1
ATOM 1041 N N . ASP A 1 137 ? -10.879 -6.668 -2.668 1.00 67.00 137 ASP A N 1
ATOM 1042 C CA . ASP A 1 137 ? -11.729 -6.219 -3.769 1.00 67.00 137 ASP A CA 1
ATOM 1043 C C . ASP A 1 137 ? -12.116 -7.439 -4.643 1.00 67.00 137 ASP A C 1
ATOM 1045 O O . ASP A 1 137 ? -11.221 -8.107 -5.181 1.00 67.00 137 ASP A O 1
ATOM 1049 N N . PRO A 1 138 ? -13.401 -7.823 -4.744 1.00 56.97 138 PRO A N 1
ATOM 1050 C CA . PRO A 1 138 ? -13.835 -8.958 -5.560 1.00 56.97 138 PRO A CA 1
ATOM 1051 C C . PRO A 1 138 ? -13.808 -8.639 -7.071 1.00 56.97 138 PRO A C 1
ATOM 1053 O O . PRO A 1 138 ? -13.672 -7.484 -7.470 1.00 56.97 138 PRO A O 1
ATOM 1056 N N . PRO A 1 139 ? -13.885 -9.644 -7.970 1.00 48.75 139 PRO A N 1
ATOM 1057 C CA . PRO A 1 139 ? -13.779 -11.083 -7.718 1.00 48.75 139 PRO A CA 1
ATOM 1058 C C . PRO A 1 139 ? -12.319 -11.589 -7.724 1.00 48.75 139 PRO A C 1
ATOM 1060 O O . PRO A 1 139 ? -12.056 -12.733 -7.362 1.00 48.75 139 PRO A O 1
ATOM 1063 N N . TRP A 1 140 ? -11.359 -10.754 -8.147 1.00 51.47 140 TRP A N 1
ATOM 1064 C CA . TRP A 1 140 ? -9.925 -11.083 -8.288 1.00 51.47 140 TRP A CA 1
ATOM 1065 C C . TRP A 1 140 ? -9.029 -9.855 -8.037 1.00 51.47 140 TRP A C 1
ATOM 1067 O O . TRP A 1 140 ? -7.947 -9.718 -8.623 1.00 51.47 140 TRP A O 1
ATOM 1077 N N . GLY A 1 141 ? -9.491 -8.908 -7.223 1.00 51.03 141 GLY A N 1
ATOM 1078 C CA . GLY A 1 141 ? -8.824 -7.637 -6.998 1.00 51.03 141 GLY A CA 1
ATOM 1079 C C . GLY A 1 141 ? -7.536 -7.825 -6.210 1.00 51.03 141 GLY A C 1
ATOM 1080 O O . GLY A 1 141 ? -7.519 -8.163 -5.031 1.00 51.03 141 GLY A O 1
ATOM 1081 N N . GLY A 1 142 ? -6.407 -7.572 -6.870 1.00 57.53 142 GLY A N 1
ATOM 1082 C CA . GLY A 1 142 ? -5.070 -7.603 -6.267 1.00 57.53 142 GLY A CA 1
ATOM 1083 C C . GLY A 1 142 ? -4.804 -6.481 -5.253 1.00 57.53 142 GLY A C 1
ATOM 1084 O O . GLY A 1 142 ? -3.639 -6.159 -5.011 1.00 57.53 142 GLY A O 1
ATOM 1085 N N . ILE A 1 143 ? -5.857 -5.865 -4.711 1.00 67.00 143 ILE A N 1
ATOM 1086 C CA . ILE A 1 143 ? -5.811 -4.776 -3.741 1.00 67.00 143 ILE A CA 1
ATOM 1087 C C . ILE A 1 143 ? -6.363 -5.319 -2.426 1.00 67.00 143 ILE A C 1
ATOM 1089 O O . ILE A 1 143 ? -7.506 -5.759 -2.348 1.00 67.00 143 ILE A O 1
ATOM 1093 N N . ALA A 1 144 ? -5.522 -5.301 -1.398 1.00 75.88 144 ALA A N 1
ATOM 1094 C CA . ALA A 1 144 ? -5.929 -5.643 -0.047 1.00 75.88 144 ALA A CA 1
ATOM 1095 C C . ALA A 1 144 ? -6.303 -4.371 0.706 1.00 75.88 144 ALA A C 1
ATOM 1097 O O . ALA A 1 144 ? -5.564 -3.383 0.676 1.00 75.88 144 ALA A O 1
ATOM 1098 N N . LEU A 1 145 ? -7.446 -4.412 1.371 1.00 78.00 145 LEU A N 1
ATOM 1099 C CA . LEU A 1 145 ? -8.069 -3.292 2.049 1.00 78.00 145 LEU A CA 1
ATOM 1100 C C . LEU A 1 145 ? -8.063 -3.593 3.541 1.00 78.00 145 LEU A C 1
ATOM 1102 O O . LEU A 1 145 ? -8.609 -4.595 3.991 1.00 78.00 145 LEU A O 1
ATOM 1106 N N . LEU A 1 146 ? -7.387 -2.750 4.307 1.00 83.62 146 LEU A N 1
ATOM 1107 C CA . LEU A 1 146 ? -7.292 -2.874 5.750 1.00 83.62 146 LEU A CA 1
ATOM 1108 C C . LEU A 1 146 ? -8.255 -1.877 6.381 1.00 83.62 146 LEU A C 1
ATOM 1110 O O . LEU A 1 146 ? -7.984 -0.676 6.409 1.00 83.62 146 LEU A O 1
ATOM 1114 N N . VAL A 1 147 ? -9.383 -2.374 6.868 1.00 84.50 147 VAL A N 1
ATOM 1115 C CA . VAL A 1 147 ? -10.367 -1.560 7.575 1.00 84.50 147 VAL A CA 1
ATOM 1116 C C . VAL A 1 147 ? -9.953 -1.461 9.037 1.00 84.50 147 VAL A C 1
ATOM 1118 O O . VAL A 1 147 ? -9.747 -2.482 9.692 1.00 84.50 147 VAL A O 1
ATOM 1121 N N . LEU A 1 148 ? -9.796 -0.236 9.533 1.00 86.31 148 LEU A N 1
ATOM 1122 C CA . LEU A 1 148 ? -9.355 0.075 10.887 1.00 86.31 148 LEU A CA 1
ATOM 1123 C C . LEU A 1 148 ? -10.542 0.414 11.779 1.00 86.31 148 LEU A C 1
ATOM 1125 O O . LEU A 1 148 ? -11.427 1.174 11.392 1.00 86.31 148 LEU A O 1
ATOM 1129 N N . PHE A 1 149 ? -10.505 -0.101 13.000 1.00 85.88 149 PHE A N 1
ATOM 1130 C CA . PHE A 1 149 ? -11.500 0.136 14.033 1.00 85.88 149 PHE A CA 1
ATOM 1131 C C . PHE A 1 149 ? -10.828 0.617 15.322 1.00 85.88 149 PHE A C 1
ATOM 1133 O O . PHE A 1 149 ? -9.670 0.258 15.593 1.00 85.88 149 PHE A O 1
ATOM 1140 N N . PRO A 1 150 ? -11.557 1.358 16.172 1.00 85.56 150 PRO A N 1
ATOM 1141 C CA . PRO A 1 150 ? -11.079 1.711 17.498 1.00 85.56 150 PRO A CA 1
ATOM 1142 C C . PRO A 1 150 ? -10.712 0.445 18.285 1.00 85.56 150 PRO A C 1
ATOM 1144 O O . PRO A 1 150 ? -11.412 -0.572 18.210 1.00 85.56 150 PRO A O 1
ATOM 1147 N N . ALA A 1 151 ? -9.628 0.494 19.067 1.00 85.00 151 ALA A N 1
ATOM 1148 C CA . ALA A 1 151 ? -9.231 -0.633 19.919 1.00 85.00 151 ALA A CA 1
ATOM 1149 C C . ALA A 1 151 ? -10.300 -0.997 20.959 1.00 85.00 151 ALA A C 1
ATOM 1151 O O . ALA A 1 151 ? -10.437 -2.163 21.314 1.00 85.00 151 ALA A O 1
ATOM 1152 N N . ILE A 1 152 ? -11.064 -0.005 21.420 1.00 81.00 152 ILE A N 1
ATOM 1153 C CA . ILE A 1 152 ? -12.116 -0.163 22.423 1.00 81.00 152 ILE A CA 1
ATOM 1154 C C . ILE A 1 152 ? -13.472 0.027 21.742 1.00 81.00 152 ILE A C 1
ATOM 1156 O O . ILE A 1 152 ? -13.669 0.994 21.012 1.00 81.00 152 ILE A O 1
ATOM 1160 N N . GLY A 1 153 ? -14.404 -0.892 21.993 1.00 78.00 153 GLY A N 1
ATOM 1161 C CA . GLY A 1 153 ? -15.807 -0.780 21.590 1.00 78.00 153 GLY A CA 1
ATOM 1162 C C . GLY A 1 153 ? -16.405 -2.106 21.105 1.00 78.00 153 GLY A C 1
ATOM 1163 O O . GLY A 1 153 ? -15.672 -3.050 20.812 1.00 78.00 153 GLY A O 1
ATOM 1164 N N . GLY A 1 154 ? -17.734 -2.180 21.055 1.00 81.31 154 GLY A N 1
ATOM 1165 C CA . GLY A 1 154 ? -18.476 -3.400 20.721 1.00 81.31 154 GLY A CA 1
ATOM 1166 C C . GLY A 1 154 ? -18.520 -3.745 19.230 1.00 81.31 154 GLY A C 1
ATOM 1167 O O . GLY A 1 154 ? -17.806 -3.171 18.408 1.00 81.31 154 GLY A O 1
ATOM 1168 N N . ASP A 1 155 ? -19.392 -4.689 18.903 1.00 82.19 155 ASP A N 1
ATOM 1169 C CA . ASP A 1 155 ? -19.561 -5.245 17.559 1.00 82.19 155 ASP A CA 1
ATOM 1170 C C . ASP A 1 155 ? -20.211 -4.269 16.565 1.00 82.19 155 ASP A C 1
ATOM 1172 O O . ASP A 1 155 ? -19.972 -4.367 15.361 1.00 82.19 155 ASP A O 1
ATOM 1176 N N . ASP A 1 156 ? -20.928 -3.265 17.072 1.00 80.50 156 ASP A N 1
ATOM 1177 C CA . ASP A 1 156 ? -21.618 -2.234 16.283 1.00 80.50 156 ASP A CA 1
ATOM 1178 C C . ASP A 1 156 ? -20.752 -1.002 15.983 1.00 80.50 156 ASP A C 1
ATOM 1180 O O . ASP A 1 156 ? -21.221 0.012 15.461 1.00 80.50 156 ASP A O 1
ATOM 1184 N N . VAL A 1 157 ? -19.465 -1.058 16.329 1.00 83.88 157 VAL A N 1
ATOM 1185 C CA . VAL A 1 157 ? -18.552 0.065 16.121 1.00 83.88 157 VAL A CA 1
ATOM 1186 C C . VAL A 1 157 ? -18.273 0.256 14.637 1.00 83.88 157 VAL A C 1
ATOM 1188 O O . VAL A 1 157 ? -17.945 -0.689 13.917 1.00 83.88 157 VAL A O 1
ATOM 1191 N N . ARG A 1 158 ? -18.367 1.512 14.195 1.00 79.31 158 ARG A N 1
ATOM 1192 C CA . ARG A 1 158 ? -18.078 1.917 12.819 1.00 79.31 158 ARG A CA 1
ATOM 1193 C C . ARG A 1 158 ? -16.572 1.921 12.535 1.00 79.31 158 ARG A C 1
ATOM 1195 O O . ARG A 1 158 ? -15.782 2.180 13.449 1.00 79.31 158 ARG A O 1
ATOM 1202 N N . PRO A 1 159 ? -16.160 1.663 11.282 1.00 79.25 159 PRO A N 1
ATOM 1203 C CA . PRO A 1 159 ? -14.768 1.797 10.889 1.00 79.25 159 PRO A CA 1
ATOM 1204 C C . PRO A 1 159 ? -14.318 3.256 11.010 1.00 79.25 159 PRO A C 1
ATOM 1206 O O . PRO A 1 159 ? -15.070 4.180 10.707 1.00 79.25 159 PRO A O 1
ATOM 1209 N N . GLU A 1 160 ? -13.079 3.457 11.448 1.00 78.56 160 GLU A N 1
ATOM 1210 C CA . GLU A 1 160 ? -12.440 4.776 11.509 1.00 78.56 160 GLU A CA 1
ATOM 1211 C C . GLU A 1 160 ? -11.785 5.144 10.177 1.00 78.56 160 GLU A C 1
ATOM 1213 O O . GLU A 1 160 ? -11.783 6.306 9.783 1.00 78.56 160 GLU A O 1
ATOM 1218 N N . ALA A 1 161 ? -11.198 4.161 9.491 1.00 76.81 161 ALA A N 1
ATOM 1219 C CA . ALA A 1 161 ? -10.486 4.383 8.240 1.00 76.81 161 ALA A CA 1
ATOM 1220 C C . ALA A 1 161 ? -10.371 3.095 7.423 1.00 76.81 161 ALA A C 1
ATOM 1222 O O . ALA A 1 161 ? -10.458 1.988 7.954 1.00 76.81 161 ALA A O 1
ATOM 1223 N N . VAL A 1 162 ? -10.101 3.247 6.128 1.00 77.38 162 VAL A N 1
ATOM 1224 C CA . VAL A 1 162 ? -9.798 2.138 5.217 1.00 77.38 162 VAL A CA 1
ATOM 1225 C C . VAL A 1 162 ? -8.469 2.425 4.546 1.00 77.38 162 VAL A C 1
ATOM 1227 O O . VAL A 1 162 ? -8.295 3.455 3.899 1.00 77.38 162 VAL A O 1
ATOM 1230 N N . LEU A 1 163 ? -7.520 1.509 4.699 1.00 77.00 163 LEU A N 1
ATOM 1231 C CA . LEU A 1 163 ? -6.191 1.625 4.121 1.00 77.00 163 LEU A CA 1
ATOM 1232 C C . LEU A 1 163 ? -6.009 0.615 2.993 1.00 77.00 163 LEU A C 1
ATOM 1234 O O . LEU A 1 163 ? -5.957 -0.592 3.215 1.00 77.00 163 LEU A O 1
ATOM 1238 N N . GLU A 1 164 ? -5.817 1.116 1.776 1.00 77.88 164 GLU A N 1
ATOM 1239 C CA . GLU A 1 164 ? -5.334 0.294 0.668 1.00 77.88 164 GLU A CA 1
ATOM 1240 C C . GLU A 1 164 ? -3.879 -0.111 0.926 1.00 77.88 164 GLU A C 1
ATOM 1242 O O . GLU A 1 164 ? -2.983 0.738 0.941 1.00 77.88 164 GLU A O 1
ATOM 1247 N N . LEU A 1 165 ? -3.610 -1.403 1.089 1.00 74.94 165 LEU A N 1
ATOM 1248 C CA . LEU A 1 165 ? -2.256 -1.920 1.246 1.00 74.94 165 LEU A CA 1
ATOM 1249 C C . LEU A 1 165 ? -1.579 -2.085 -0.114 1.00 74.94 165 LEU A C 1
ATOM 1251 O O . LEU A 1 165 ? -2.159 -2.598 -1.075 1.00 74.94 165 LEU A O 1
ATOM 1255 N N . ARG A 1 166 ? -0.306 -1.685 -0.199 1.00 72.31 166 ARG A N 1
ATOM 1256 C CA . ARG A 1 166 ? 0.510 -2.000 -1.373 1.00 72.31 166 ARG A CA 1
ATOM 1257 C C . ARG A 1 166 ? 0.970 -3.456 -1.299 1.00 72.31 166 ARG A C 1
ATOM 1259 O O . ARG A 1 166 ? 1.567 -3.837 -0.291 1.00 72.31 166 ARG A O 1
ATOM 1266 N N . PRO A 1 167 ? 0.792 -4.252 -2.367 1.00 65.94 167 PRO A N 1
ATOM 1267 C CA . PRO A 1 167 ? 1.419 -5.559 -2.431 1.00 65.94 167 PRO A CA 1
ATOM 1268 C C . PRO A 1 167 ? 2.944 -5.400 -2.432 1.00 65.94 167 PRO A C 1
ATOM 1270 O O . PRO A 1 167 ? 3.495 -4.490 -3.064 1.00 65.94 167 PRO A O 1
ATOM 1273 N N . LEU A 1 168 ? 3.626 -6.306 -1.737 1.00 59.78 168 LEU A N 1
ATOM 1274 C CA . LEU A 1 168 ? 5.080 -6.411 -1.771 1.00 59.78 168 LEU A CA 1
ATOM 1275 C C . LEU A 1 168 ? 5.563 -6.647 -3.217 1.00 59.78 168 LEU A C 1
ATOM 1277 O O . LEU A 1 168 ? 4.905 -7.368 -3.977 1.00 59.78 168 LEU A O 1
ATOM 1281 N N . PRO A 1 169 ? 6.701 -6.058 -3.644 1.00 54.44 169 PRO A N 1
ATOM 1282 C CA . PRO A 1 169 ? 7.242 -6.300 -4.975 1.00 54.44 169 PRO A CA 1
ATOM 1283 C C . PRO A 1 169 ? 7.629 -7.777 -5.096 1.00 54.44 169 PRO A C 1
ATOM 1285 O O . PRO A 1 169 ? 8.621 -8.218 -4.510 1.00 54.44 169 PRO A O 1
ATOM 1288 N N . GLN A 1 170 ? 6.839 -8.546 -5.843 1.00 54.97 170 GLN A N 1
ATOM 1289 C CA . GLN A 1 170 ? 7.086 -9.973 -6.015 1.00 54.97 170 GLN A CA 1
ATOM 1290 C C . GLN A 1 170 ? 8.321 -10.212 -6.898 1.00 54.97 170 GLN A C 1
ATOM 1292 O O . GLN A 1 170 ? 8.513 -9.516 -7.901 1.00 54.97 170 GLN A O 1
ATOM 1297 N N . PRO A 1 171 ? 9.158 -11.215 -6.577 1.00 45.75 171 PRO A N 1
ATOM 1298 C CA . PRO A 1 171 ? 10.251 -11.626 -7.445 1.00 45.75 171 PRO A CA 1
ATOM 1299 C C . PRO A 1 171 ? 9.689 -12.273 -8.721 1.00 45.75 171 PRO A C 1
ATOM 1301 O O . PRO A 1 171 ? 9.260 -13.419 -8.691 1.00 45.75 171 PRO A O 1
ATOM 1304 N N . TRP A 1 172 ? 9.665 -11.504 -9.814 1.00 42.41 172 TRP A N 1
ATOM 1305 C CA . TRP A 1 172 ? 9.626 -11.880 -11.242 1.00 42.41 172 TRP A CA 1
ATOM 1306 C C . TRP A 1 172 ? 9.151 -13.306 -11.609 1.00 42.41 172 TRP A C 1
ATOM 1308 O O . TRP A 1 172 ? 9.807 -14.028 -12.356 1.00 42.41 172 TRP A O 1
ATOM 1318 N N . ARG A 1 173 ? 7.987 -13.735 -11.114 1.00 44.22 173 ARG A N 1
ATOM 1319 C CA . ARG A 1 173 ? 7.306 -14.969 -11.540 1.00 44.22 173 ARG A CA 1
ATOM 1320 C C . ARG A 1 173 ? 5.834 -14.682 -11.829 1.00 44.22 173 ARG A C 1
ATOM 1322 O O . ARG A 1 173 ? 4.944 -15.242 -11.206 1.00 44.22 173 ARG A O 1
ATOM 1329 N N . ARG A 1 174 ? 5.582 -13.791 -12.790 1.00 46.62 174 ARG A N 1
ATOM 1330 C CA . ARG A 1 174 ? 4.300 -13.707 -13.508 1.00 46.62 174 ARG A CA 1
ATOM 1331 C C . ARG A 1 174 ? 4.514 -14.201 -14.933 1.00 46.62 174 ARG A C 1
ATOM 1333 O O . ARG A 1 174 ? 4.558 -13.424 -15.873 1.00 46.62 174 ARG A O 1
ATOM 1340 N N . PHE A 1 175 ? 4.681 -15.508 -15.067 1.00 38.38 175 PHE A N 1
ATOM 1341 C CA . PHE A 1 175 ? 4.350 -16.193 -16.307 1.00 38.38 175 PHE A CA 1
ATOM 1342 C C . PHE A 1 175 ? 3.055 -16.955 -16.019 1.00 38.38 175 PHE A C 1
ATOM 1344 O O . PHE A 1 175 ? 3.017 -17.723 -15.062 1.00 38.38 175 PHE A O 1
ATOM 1351 N N . LEU A 1 176 ? 2.021 -16.693 -16.825 1.00 39.16 176 LEU A N 1
ATOM 1352 C CA . LEU A 1 176 ? 0.696 -17.337 -16.852 1.00 39.16 176 LEU A CA 1
ATOM 1353 C C . LEU A 1 176 ? -0.345 -16.846 -15.827 1.00 39.16 176 LEU A C 1
ATOM 1355 O O . LEU A 1 176 ? -0.418 -17.327 -14.700 1.00 39.16 176 LEU A O 1
ATOM 1359 N N . GLY A 1 177 ? -1.197 -15.919 -16.284 1.00 37.31 177 GLY A N 1
ATOM 1360 C CA . GLY A 1 177 ? -2.670 -15.986 -16.192 1.00 37.31 177 GLY A CA 1
ATOM 1361 C C . GLY A 1 177 ? -3.372 -16.013 -14.832 1.00 37.31 177 GLY A C 1
ATOM 1362 O O . GLY A 1 177 ? -4.593 -15.943 -14.800 1.00 37.31 177 GLY A O 1
ATOM 1363 N N . ALA A 1 178 ? -2.661 -16.098 -13.714 1.00 42.28 178 ALA A N 1
ATOM 1364 C CA . ALA A 1 178 ? -3.282 -16.210 -12.406 1.00 42.28 178 ALA A CA 1
ATOM 1365 C C . ALA A 1 178 ? -3.075 -14.911 -11.618 1.00 42.28 178 ALA A C 1
ATOM 1367 O O . ALA A 1 178 ? -2.013 -14.695 -11.025 1.00 42.28 178 ALA A O 1
ATOM 1368 N N . SER A 1 179 ? -4.099 -14.051 -11.596 1.00 44.28 179 SER A N 1
ATOM 1369 C CA . SER A 1 179 ? -4.240 -12.961 -10.618 1.00 44.28 179 SER A CA 1
ATOM 1370 C C . SER A 1 179 ? -4.437 -13.566 -9.228 1.00 44.28 179 SER A C 1
ATOM 1372 O O . SER A 1 179 ? -5.530 -13.607 -8.684 1.00 44.28 179 SER A O 1
ATOM 1374 N N . LYS A 1 180 ? -3.366 -14.136 -8.677 1.00 52.81 180 LYS A N 1
ATOM 1375 C CA . LYS A 1 180 ? -3.347 -14.698 -7.330 1.00 52.81 180 LYS A CA 1
ATOM 1376 C C . LYS A 1 180 ? -3.151 -13.565 -6.332 1.00 52.81 180 LYS A C 1
ATOM 1378 O O . LYS A 1 180 ? -2.292 -12.703 -6.545 1.00 52.81 180 LYS A O 1
ATOM 1383 N N . LEU A 1 181 ? -3.934 -13.601 -5.253 1.00 53.91 181 LEU A N 1
ATOM 1384 C CA . LEU A 1 181 ? -3.776 -12.724 -4.095 1.00 53.91 181 LEU A CA 1
ATOM 1385 C C . LEU A 1 181 ? -2.296 -12.634 -3.677 1.00 53.91 181 LEU A C 1
ATOM 1387 O O . LEU A 1 181 ? -1.591 -13.651 -3.724 1.00 53.91 181 LEU A O 1
ATOM 1391 N N . PRO A 1 182 ? -1.802 -11.443 -3.290 1.00 56.44 182 PRO A N 1
ATOM 1392 C CA . PRO A 1 182 ? -0.417 -11.281 -2.870 1.00 56.44 182 PRO A CA 1
ATOM 1393 C C . PRO A 1 182 ? -0.081 -12.242 -1.711 1.00 56.44 182 PRO A C 1
ATOM 1395 O O . PRO A 1 182 ? -0.770 -12.229 -0.696 1.00 56.44 182 PRO A O 1
ATOM 1398 N N . PRO A 1 183 ? 0.983 -13.058 -1.804 1.00 57.03 183 PRO A N 1
ATOM 1399 C CA . PRO A 1 183 ? 1.343 -14.049 -0.787 1.00 57.03 183 PRO A CA 1
ATOM 1400 C C . PRO A 1 183 ? 1.913 -13.436 0.502 1.00 57.03 183 PRO A C 1
ATOM 1402 O O . PRO A 1 183 ? 2.358 -14.173 1.374 1.00 57.03 183 PRO A O 1
ATOM 1405 N N . ASP A 1 184 ? 1.933 -12.109 0.614 1.00 61.81 184 ASP A N 1
ATOM 1406 C CA . ASP A 1 184 ? 2.614 -11.380 1.683 1.00 61.81 184 ASP A CA 1
ATOM 1407 C C . ASP A 1 184 ? 1.649 -10.586 2.578 1.00 61.81 184 ASP A C 1
ATOM 1409 O O . ASP A 1 184 ? 2.033 -9.620 3.235 1.00 61.81 184 ASP A O 1
ATOM 1413 N N . LEU A 1 185 ? 0.376 -10.970 2.565 1.00 66.00 185 LEU A N 1
ATOM 1414 C CA . LEU A 1 185 ? -0.671 -10.381 3.390 1.00 66.00 185 LEU A CA 1
ATOM 1415 C C . LEU A 1 185 ? -0.699 -11.005 4.794 1.00 66.00 185 LEU A C 1
ATOM 1417 O O . LEU A 1 185 ? -0.164 -12.106 4.972 1.00 66.00 185 LEU A O 1
ATOM 1421 N N . PRO A 1 186 ? -1.314 -10.324 5.783 1.00 63.31 186 PRO A N 1
ATOM 1422 C CA . PRO A 1 186 ? -1.514 -10.885 7.113 1.00 63.31 186 PRO A CA 1
ATOM 1423 C C . PRO A 1 186 ? -2.134 -12.281 7.033 1.00 63.31 186 PRO A C 1
ATOM 1425 O O . PRO A 1 186 ? -3.044 -12.533 6.237 1.00 63.31 186 PRO A O 1
ATOM 1428 N N . VAL A 1 187 ? -1.610 -13.200 7.845 1.00 64.25 187 VAL A N 1
ATOM 1429 C CA . VAL A 1 187 ? -2.118 -14.578 7.908 1.00 64.25 187 VAL A CA 1
ATOM 1430 C C . VAL A 1 187 ? -3.552 -14.567 8.437 1.00 64.25 187 VAL A C 1
ATOM 1432 O O . VAL A 1 187 ? -4.418 -15.254 7.892 1.00 64.25 187 VAL A O 1
ATOM 1435 N N . GLU A 1 188 ? -3.808 -13.725 9.436 1.00 73.81 188 GLU A N 1
ATOM 1436 C CA . GLU A 1 188 ? -5.118 -13.531 10.045 1.00 73.81 188 GLU A CA 1
ATOM 1437 C C . GLU A 1 188 ? -5.922 -12.459 9.301 1.00 73.81 188 GLU A C 1
ATOM 1439 O O . GLU A 1 188 ? -5.402 -11.417 8.905 1.00 73.81 188 GLU A O 1
ATOM 1444 N N . SER A 1 189 ? -7.210 -12.723 9.071 1.00 77.38 189 SER A N 1
ATOM 1445 C CA . SER A 1 189 ? -8.107 -11.760 8.419 1.00 77.38 189 SER A CA 1
ATOM 1446 C C . SER A 1 189 ? -8.675 -10.718 9.375 1.00 77.38 189 SER A C 1
ATOM 1448 O O . SER A 1 189 ? -9.184 -9.696 8.927 1.00 77.38 189 SER A O 1
ATOM 1450 N N . VAL A 1 190 ? -8.610 -10.972 10.679 1.00 83.00 190 VAL A N 1
ATOM 1451 C CA . VAL A 1 190 ? -9.137 -10.103 11.729 1.00 83.00 190 VAL A CA 1
ATOM 1452 C C . VAL A 1 190 ? -8.185 -10.180 12.906 1.00 83.00 190 VAL A C 1
ATOM 1454 O O . VAL A 1 190 ? -7.810 -11.280 13.304 1.00 83.00 190 VAL A O 1
ATOM 1457 N N . GLY A 1 191 ? -7.826 -9.037 13.481 1.00 85.62 191 GLY A N 1
ATOM 1458 C CA . GLY A 1 191 ? -6.944 -9.017 14.639 1.00 85.62 191 GLY A CA 1
ATOM 1459 C C . GLY A 1 191 ? -6.688 -7.621 15.185 1.00 85.62 191 GLY A C 1
ATOM 1460 O O . GLY A 1 191 ? -7.380 -6.653 14.861 1.00 85.62 191 GLY A O 1
ATOM 1461 N N . ASN A 1 192 ? -5.660 -7.528 16.021 1.00 87.50 192 ASN A N 1
ATOM 1462 C CA . ASN A 1 192 ? -5.162 -6.265 16.550 1.00 87.50 192 ASN A CA 1
ATOM 1463 C C . ASN A 1 192 ? -3.958 -5.796 15.737 1.00 87.50 192 ASN A C 1
ATOM 1465 O O . ASN A 1 192 ? -3.165 -6.601 15.249 1.00 87.50 192 ASN A O 1
ATOM 1469 N N . LEU A 1 193 ? -3.803 -4.483 15.623 1.00 88.38 193 LEU A N 1
ATOM 1470 C CA . LEU A 1 193 ? -2.629 -3.873 15.025 1.00 88.38 193 LEU A CA 1
ATOM 1471 C C . LEU A 1 193 ? -2.175 -2.649 15.800 1.00 88.38 193 LEU A C 1
ATOM 1473 O O . LEU A 1 193 ? -2.948 -1.999 16.501 1.00 88.38 193 LEU A O 1
ATOM 1477 N N . GLU A 1 194 ? -0.903 -2.319 15.633 1.00 88.44 194 GLU A N 1
ATOM 1478 C CA . GLU A 1 194 ? -0.334 -1.069 16.115 1.00 88.44 194 GLU A CA 1
ATOM 1479 C C . GLU A 1 194 ? -0.230 -0.091 14.947 1.00 88.44 194 GLU A C 1
ATOM 1481 O O . GLU A 1 194 ? 0.560 -0.289 14.022 1.00 88.44 194 GLU A O 1
ATOM 1486 N N . LEU A 1 195 ? -0.994 0.995 14.982 1.00 86.25 195 LEU A N 1
ATOM 1487 C CA . LEU A 1 195 ? -0.808 2.086 14.038 1.00 86.25 195 LEU A CA 1
ATOM 1488 C C . LEU A 1 195 ? 0.336 2.973 14.539 1.00 86.25 195 LEU A C 1
ATOM 1490 O O . LEU A 1 195 ? 0.279 3.497 15.650 1.00 86.25 195 LEU A O 1
ATOM 1494 N N . ARG A 1 196 ? 1.389 3.138 13.733 1.00 84.88 196 ARG A N 1
ATOM 1495 C CA . ARG A 1 196 ? 2.524 4.015 14.061 1.00 84.88 196 ARG A CA 1
ATOM 1496 C C . ARG A 1 196 ? 2.612 5.184 13.097 1.00 84.88 196 ARG A C 1
ATOM 1498 O O . ARG A 1 196 ? 2.555 4.992 11.885 1.00 84.88 196 ARG A O 1
ATOM 1505 N N . GLY A 1 197 ? 2.779 6.387 13.629 1.00 79.69 197 GLY A N 1
ATOM 1506 C CA . GLY A 1 197 ? 2.864 7.613 12.842 1.00 79.69 197 GLY A CA 1
ATOM 1507 C C . GLY A 1 197 ? 2.167 8.775 13.534 1.00 79.69 197 GLY A C 1
ATOM 1508 O O . GLY A 1 197 ? 1.458 8.589 14.517 1.00 79.69 197 GLY A O 1
ATOM 1509 N N . ARG A 1 198 ? 2.394 9.989 13.032 1.00 67.81 198 ARG A N 1
ATOM 1510 C CA . ARG A 1 198 ? 1.820 11.211 13.604 1.00 67.81 198 ARG A CA 1
ATOM 1511 C C . ARG A 1 198 ? 0.418 11.413 13.034 1.00 67.81 198 ARG A C 1
ATOM 1513 O O . ARG A 1 198 ? 0.285 11.975 11.958 1.00 67.81 198 ARG A O 1
ATOM 1520 N N . THR A 1 199 ? -0.608 10.932 13.725 1.00 60.06 199 THR A N 1
ATOM 1521 C CA . THR A 1 199 ? -2.008 11.011 13.268 1.00 60.06 199 THR A CA 1
ATOM 1522 C C . THR A 1 199 ? -2.548 12.438 13.179 1.00 60.06 199 THR A C 1
ATOM 1524 O O . THR A 1 199 ? -3.454 12.677 12.390 1.00 60.06 199 THR A O 1
ATOM 1527 N N . ASP A 1 200 ? -1.955 13.381 13.917 1.00 56.84 200 ASP A N 1
ATOM 1528 C CA . ASP A 1 200 ? -2.595 14.679 14.176 1.00 56.84 200 ASP A CA 1
ATOM 1529 C C . ASP A 1 200 ? -2.164 15.793 13.200 1.00 56.84 200 ASP A C 1
ATOM 1531 O O . ASP A 1 200 ? -2.946 16.685 12.896 1.00 56.84 200 ASP A O 1
ATOM 1535 N N . GLU A 1 201 ? -0.933 15.751 12.671 1.00 47.06 201 GLU A N 1
ATOM 1536 C CA . GLU A 1 201 ? -0.377 16.827 11.816 1.00 47.06 201 GLU A CA 1
ATOM 1537 C C . GLU A 1 201 ? -0.026 16.385 10.389 1.00 47.06 201 GLU A C 1
ATOM 1539 O O . GLU A 1 201 ? 0.067 17.204 9.477 1.00 47.06 201 GLU A O 1
ATOM 1544 N N . SER A 1 202 ? 0.207 15.090 10.167 1.00 54.34 202 SER A N 1
ATOM 1545 C CA . SER A 1 202 ? 0.452 14.558 8.829 1.00 54.34 202 SER A CA 1
ATOM 1546 C C . SER A 1 202 ? -0.098 13.140 8.771 1.00 54.34 202 SER A C 1
ATOM 1548 O O . SER A 1 202 ? 0.593 12.249 9.261 1.00 54.34 202 SER A O 1
ATOM 1550 N N . PRO A 1 203 ? -1.294 12.924 8.187 1.00 66.38 203 PRO A N 1
ATOM 1551 C CA . PRO A 1 203 ? -2.057 11.675 8.228 1.00 66.38 203 PRO A CA 1
ATOM 1552 C C . PRO A 1 203 ? -1.294 10.499 7.594 1.00 66.38 203 PRO A C 1
ATOM 1554 O O . PRO A 1 203 ? -1.579 10.046 6.499 1.00 66.38 203 PRO A O 1
ATOM 1557 N N . THR A 1 204 ? -0.226 10.015 8.209 1.00 71.56 204 THR A N 1
ATOM 1558 C CA . THR A 1 204 ? 0.643 8.967 7.671 1.00 71.56 204 THR A CA 1
ATOM 1559 C C . THR A 1 204 ? 0.807 7.941 8.771 1.00 71.56 204 THR A C 1
ATOM 1561 O O . THR A 1 204 ? 1.743 8.006 9.564 1.00 71.56 204 THR A O 1
ATOM 1564 N N . GLY A 1 205 ? -0.153 7.024 8.838 1.00 79.00 205 GLY A N 1
ATOM 1565 C CA . GLY A 1 205 ? -0.151 5.891 9.752 1.00 79.00 205 GLY A CA 1
ATOM 1566 C C . GLY A 1 205 ? 0.344 4.644 9.033 1.00 79.00 205 GLY A C 1
ATOM 1567 O O . GLY A 1 205 ? -0.170 4.288 7.978 1.00 79.00 205 GLY A O 1
ATOM 1568 N N . VAL A 1 206 ? 1.351 3.983 9.593 1.00 85.81 206 VAL A N 1
ATOM 1569 C CA . VAL A 1 206 ? 1.850 2.693 9.117 1.00 85.81 206 VAL A CA 1
ATOM 1570 C C . VAL A 1 206 ? 1.311 1.608 10.048 1.00 85.81 206 VAL A C 1
ATOM 1572 O O . VAL A 1 206 ? 1.683 1.602 11.225 1.00 85.81 206 VAL A O 1
ATOM 1575 N N . PRO A 1 207 ? 0.436 0.710 9.566 1.00 86.19 207 PRO A N 1
ATOM 1576 C CA . PRO A 1 207 ? -0.057 -0.404 10.361 1.00 86.19 207 PRO A CA 1
ATOM 1577 C C . PRO A 1 207 ? 1.035 -1.454 10.584 1.00 86.19 207 PRO A C 1
ATOM 1579 O O . PRO A 1 207 ? 1.724 -1.873 9.650 1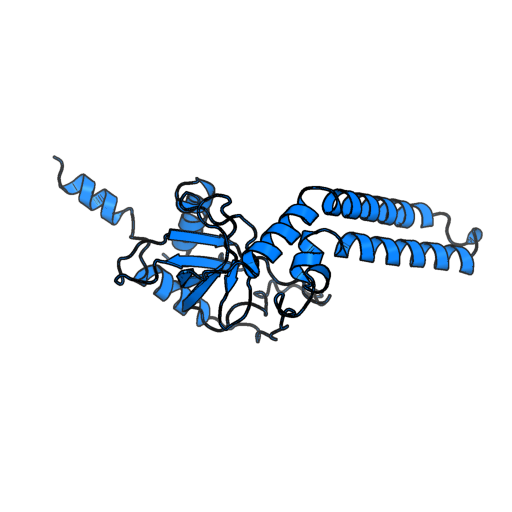.00 86.19 207 PRO A O 1
ATOM 1582 N N . TRP A 1 208 ? 1.168 -1.893 11.832 1.00 86.31 208 TRP A N 1
ATOM 1583 C CA . TRP A 1 208 ? 2.012 -3.007 12.241 1.00 86.31 208 TRP A CA 1
ATOM 1584 C C . TRP A 1 208 ? 1.147 -4.170 12.723 1.00 86.31 208 TRP A C 1
ATOM 1586 O O . TRP A 1 208 ? 0.437 -4.032 13.715 1.00 86.31 208 TRP A O 1
ATOM 1596 N N . ILE A 1 209 ? 1.235 -5.316 12.049 1.00 83.94 209 ILE A N 1
ATOM 1597 C CA . ILE A 1 209 ? 0.533 -6.557 12.419 1.00 83.94 209 ILE A CA 1
ATOM 1598 C C . ILE A 1 209 ? 1.601 -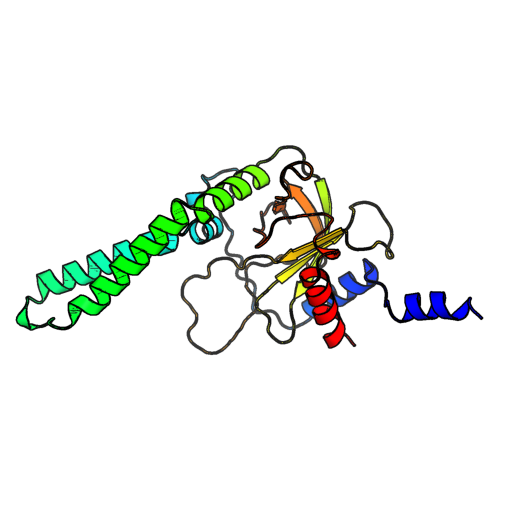7.625 12.658 1.00 83.94 209 ILE A C 1
ATOM 1600 O O . ILE A 1 209 ? 2.505 -7.777 11.834 1.00 83.94 209 ILE A O 1
ATOM 1604 N N . ASP A 1 210 ? 1.551 -8.315 13.799 1.00 81.75 210 ASP A N 1
ATOM 1605 C CA . ASP A 1 210 ? 2.511 -9.363 14.194 1.00 81.75 210 ASP A CA 1
ATOM 1606 C C . ASP A 1 210 ? 3.986 -8.9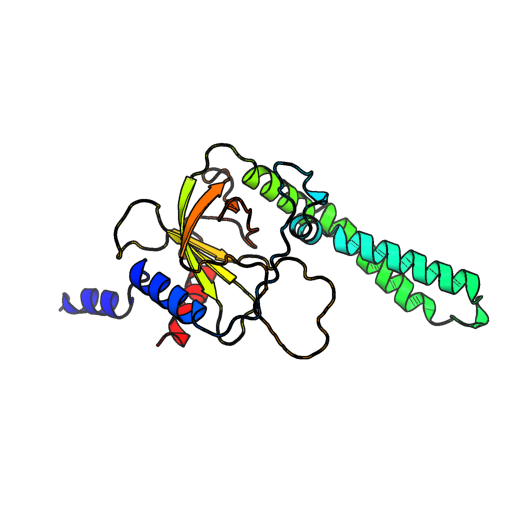42 14.072 1.00 81.75 210 ASP A C 1
ATOM 1608 O O . ASP A 1 210 ? 4.848 -9.676 13.580 1.00 81.75 210 ASP A O 1
ATOM 1612 N N . GLY A 1 211 ? 4.286 -7.701 14.468 1.00 77.50 211 GLY A N 1
ATOM 1613 C CA . GLY A 1 211 ? 5.637 -7.140 14.395 1.00 77.50 211 GLY A CA 1
ATOM 1614 C C . GLY A 1 211 ? 6.114 -6.801 12.977 1.00 77.50 211 GLY A C 1
ATOM 1615 O O . GLY A 1 211 ? 7.307 -6.564 12.785 1.00 77.50 211 GLY A O 1
ATOM 1616 N N . ARG A 1 212 ? 5.213 -6.745 11.987 1.00 80.69 212 ARG A N 1
ATOM 1617 C CA . ARG A 1 212 ? 5.524 -6.420 10.585 1.00 80.69 212 ARG A CA 1
ATOM 1618 C C . ARG A 1 212 ? 4.830 -5.143 10.142 1.00 80.69 212 ARG A C 1
ATOM 1620 O O . ARG A 1 212 ? 3.627 -5.006 10.331 1.00 80.69 212 ARG A O 1
ATOM 1627 N N . ALA A 1 213 ? 5.579 -4.248 9.507 1.00 84.19 213 ALA A N 1
ATOM 1628 C CA . ALA A 1 213 ? 5.037 -3.032 8.913 1.00 84.19 213 ALA A CA 1
ATOM 1629 C C . ALA A 1 213 ? 4.383 -3.325 7.555 1.00 84.19 213 ALA A C 1
ATOM 1631 O O . ALA A 1 213 ? 5.008 -3.936 6.686 1.00 84.19 213 ALA A O 1
ATOM 1632 N N . TYR A 1 214 ? 3.165 -2.826 7.359 1.00 82.75 214 TYR A N 1
ATOM 1633 C CA . TYR A 1 214 ? 2.459 -2.858 6.081 1.00 82.75 214 TYR A CA 1
ATOM 1634 C C . TYR A 1 214 ? 2.370 -1.446 5.509 1.00 82.75 214 TYR A C 1
ATOM 1636 O O . TYR A 1 214 ? 2.075 -0.488 6.217 1.00 82.75 214 TYR A O 1
ATOM 1644 N N . TRP A 1 215 ? 2.657 -1.302 4.215 1.00 84.00 215 TRP A N 1
ATOM 1645 C CA . TRP A 1 215 ? 2.810 0.012 3.590 1.00 84.00 215 TRP A CA 1
ATOM 1646 C C . TRP A 1 215 ? 1.512 0.440 2.907 1.00 84.00 215 TRP A C 1
ATOM 1648 O O . TRP A 1 215 ? 1.156 -0.139 1.872 1.00 84.00 215 TRP A O 1
ATOM 1658 N N . PRO A 1 216 ? 0.811 1.459 3.429 1.00 81.50 216 PRO A N 1
ATOM 1659 C CA . PRO A 1 216 ? -0.409 1.925 2.805 1.00 81.50 216 PRO A CA 1
ATOM 1660 C C . PRO A 1 216 ? -0.086 2.677 1.507 1.00 81.50 216 PRO A C 1
ATOM 1662 O O . PRO A 1 216 ? 0.972 3.294 1.329 1.00 81.50 216 PRO A O 1
ATOM 1665 N N . LYS A 1 217 ? -0.997 2.594 0.541 1.00 75.19 217 LYS A N 1
ATOM 1666 C CA . LYS A 1 217 ? -0.903 3.305 -0.735 1.00 75.19 217 LYS A CA 1
ATOM 1667 C C . LYS A 1 217 ? -1.236 4.782 -0.578 1.00 75.19 217 LYS A C 1
ATOM 1669 O O . LYS A 1 217 ? -0.668 5.588 -1.320 1.00 75.19 217 LYS A O 1
ATOM 1674 N N . ARG A 1 218 ? -2.103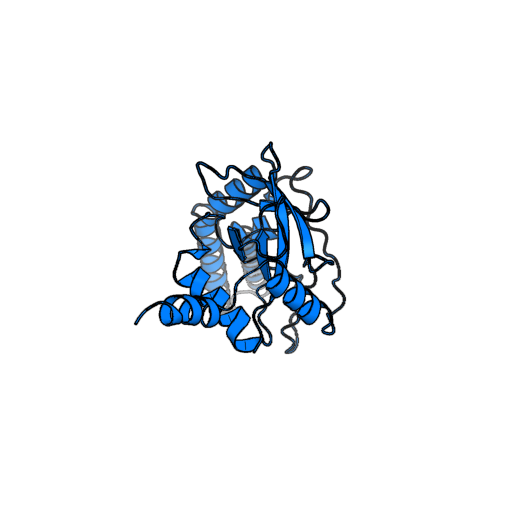 5.090 0.387 1.00 69.19 218 ARG A N 1
ATOM 1675 C CA . ARG A 1 218 ? -2.613 6.415 0.731 1.00 69.19 218 ARG A CA 1
ATOM 1676 C C . ARG A 1 218 ? -2.302 6.749 2.191 1.00 69.19 218 ARG A C 1
ATOM 1678 O O . ARG A 1 218 ? -1.995 5.870 2.990 1.00 69.19 218 ARG A O 1
ATOM 1685 N N . SER A 1 219 ? -2.321 8.039 2.484 1.00 65.50 219 SER A N 1
ATOM 1686 C CA . SER A 1 219 ? -2.278 8.597 3.835 1.00 65.50 219 SER A CA 1
ATOM 1687 C C . SER A 1 219 ? -3.475 8.105 4.666 1.00 65.50 219 SER A C 1
ATOM 1689 O O . SER A 1 219 ? -4.499 7.783 4.090 1.00 65.50 219 SER A O 1
ATOM 1691 N N . TYR A 1 220 ? -3.312 8.008 5.987 1.00 58.03 220 TYR A N 1
ATOM 1692 C CA . TYR A 1 220 ? -4.345 7.663 6.970 1.00 58.03 220 TYR A CA 1
ATOM 1693 C C . TYR A 1 220 ? -5.023 8.938 7.479 1.00 58.03 220 TYR A C 1
ATOM 1695 O O . TYR A 1 220 ? -4.418 9.616 8.302 1.00 58.03 220 TYR A O 1
ATOM 1703 N N . GLY A 1 221 ? -6.234 9.274 7.038 1.00 58.31 221 GLY A N 1
ATOM 1704 C CA . GLY A 1 221 ? -7.023 10.381 7.593 1.00 58.31 221 GLY A CA 1
ATOM 1705 C C . GLY A 1 221 ? -8.390 9.926 8.106 1.00 58.31 221 GLY A C 1
ATOM 1706 O O . GLY A 1 221 ? -9.032 9.083 7.487 1.00 58.31 221 GLY A O 1
ATOM 1707 N N . SER A 1 222 ? -8.868 10.528 9.201 1.00 54.56 222 SER A N 1
ATOM 1708 C CA . SER A 1 222 ? -10.236 10.334 9.724 1.00 54.56 222 SER A CA 1
ATOM 1709 C C . SER A 1 222 ? -11.330 10.643 8.692 1.00 54.56 222 SER A C 1
ATOM 1711 O O . SER A 1 222 ? -12.442 10.136 8.792 1.00 54.56 222 SER A O 1
ATOM 1713 N N . ASP A 1 223 ? -10.995 11.434 7.669 1.00 55.09 223 ASP A N 1
ATOM 1714 C CA . ASP A 1 223 ? -11.913 11.852 6.608 1.00 55.09 223 ASP A CA 1
ATOM 1715 C C . ASP A 1 223 ? -11.867 10.942 5.371 1.00 55.09 223 ASP A C 1
ATOM 1717 O O . ASP A 1 223 ? -12.587 11.181 4.401 1.00 55.09 223 ASP A O 1
ATOM 1721 N N . ASP A 1 224 ? -11.035 9.895 5.352 1.00 59.72 224 ASP A N 1
ATOM 1722 C CA . ASP A 1 224 ? -10.897 9.053 4.157 1.00 59.72 224 ASP A CA 1
ATOM 1723 C C . ASP A 1 224 ? -12.172 8.259 3.852 1.00 59.72 224 ASP A C 1
ATOM 1725 O O . ASP A 1 224 ? -12.498 8.059 2.685 1.00 59.72 224 ASP A O 1
ATOM 1729 N N . LEU A 1 225 ? -12.947 7.898 4.878 1.00 56.81 225 LEU A N 1
ATOM 1730 C CA . LEU A 1 225 ? -14.294 7.331 4.731 1.00 56.81 225 LEU A CA 1
ATOM 1731 C C . LEU A 1 225 ? -15.346 8.372 4.316 1.00 56.81 225 LEU A C 1
ATOM 1733 O O . LEU A 1 225 ? -16.399 8.021 3.786 1.00 56.81 225 LEU A O 1
ATOM 1737 N N . LEU A 1 226 ? -15.082 9.660 4.550 1.00 52.00 226 LEU A N 1
ATOM 1738 C CA . LEU A 1 226 ? -15.973 10.750 4.153 1.00 52.00 226 LEU A CA 1
ATOM 1739 C C . LEU A 1 226 ? -15.758 11.170 2.699 1.00 52.00 226 LEU A C 1
ATOM 1741 O O . LEU A 1 226 ? -16.665 11.765 2.116 1.00 52.00 226 LEU A O 1
ATOM 1745 N N . ARG A 1 227 ? -14.605 10.845 2.107 1.00 59.31 227 ARG A N 1
ATOM 1746 C CA . ARG A 1 227 ? -14.315 11.085 0.692 1.00 59.31 227 ARG A CA 1
ATOM 1747 C C . ARG A 1 227 ? -15.082 10.117 -0.203 1.00 59.31 227 ARG A C 1
ATOM 1749 O O . ARG A 1 227 ? -15.213 8.936 0.109 1.00 59.31 227 ARG A O 1
ATOM 1756 N N . GLU A 1 228 ? -15.523 10.618 -1.356 1.00 57.53 228 GLU A N 1
ATOM 1757 C CA . GLU A 1 228 ? -16.283 9.855 -2.359 1.00 57.53 228 GLU A CA 1
ATOM 1758 C C . GLU A 1 228 ? -15.609 8.536 -2.741 1.00 57.53 228 GLU A C 1
ATOM 1760 O O . GLU A 1 228 ? -16.283 7.534 -2.920 1.00 57.53 228 GLU A O 1
ATOM 1765 N N . GLU A 1 229 ? -14.279 8.503 -2.804 1.00 59.16 229 GLU A N 1
ATOM 1766 C CA . GLU A 1 229 ? -13.531 7.295 -3.156 1.00 59.16 229 GLU A CA 1
ATOM 1767 C C . GLU A 1 229 ? -13.528 6.242 -2.039 1.00 59.16 229 GLU A C 1
ATOM 1769 O O . GLU A 1 229 ? -13.589 5.053 -2.333 1.00 59.16 229 GLU A O 1
ATOM 1774 N N . GLY A 1 230 ? -13.477 6.659 -0.768 1.00 60.03 230 GLY A N 1
ATOM 1775 C CA . GLY A 1 230 ? -13.575 5.746 0.374 1.00 60.03 230 GLY A CA 1
ATOM 1776 C C . GLY A 1 230 ? -14.982 5.174 0.515 1.00 60.03 230 GLY A C 1
ATOM 1777 O O . GLY A 1 230 ? -15.127 3.981 0.773 1.00 60.03 230 GLY A O 1
ATOM 1778 N N . ARG A 1 231 ? -16.005 5.998 0.244 1.00 64.88 231 ARG A N 1
ATOM 1779 C CA . ARG A 1 231 ? -17.400 5.544 0.135 1.00 64.88 231 ARG A CA 1
ATOM 1780 C C . ARG A 1 231 ? -17.586 4.597 -1.040 1.00 64.88 231 ARG A C 1
ATOM 1782 O O . ARG A 1 231 ? -18.033 3.486 -0.829 1.00 64.88 231 ARG A O 1
ATOM 1789 N N . ALA A 1 232 ? -17.127 4.962 -2.236 1.00 65.69 232 ALA A N 1
ATOM 1790 C CA . ALA A 1 232 ? -17.242 4.122 -3.426 1.00 65.69 232 ALA A CA 1
ATOM 1791 C C . ALA A 1 232 ? -16.514 2.778 -3.280 1.00 65.69 232 ALA A C 1
ATOM 1793 O O . ALA A 1 232 ? -16.958 1.769 -3.818 1.00 65.69 232 ALA A O 1
ATOM 1794 N N . LEU A 1 233 ? -15.387 2.746 -2.568 1.00 64.31 233 LEU A N 1
ATOM 1795 C CA . LEU A 1 233 ? -14.645 1.519 -2.288 1.00 64.31 233 LEU A CA 1
ATOM 1796 C C . LEU A 1 233 ? -15.363 0.645 -1.253 1.00 64.31 233 LEU A C 1
ATOM 1798 O O . LEU A 1 233 ? -15.382 -0.575 -1.390 1.00 64.31 233 LEU A O 1
ATOM 1802 N N . MET A 1 234 ? -15.995 1.267 -0.261 1.00 66.44 234 MET A N 1
ATOM 1803 C CA . MET A 1 234 ? -16.827 0.573 0.715 1.00 66.44 234 MET A CA 1
ATOM 1804 C C . MET A 1 234 ? -18.135 0.048 0.089 1.00 66.44 234 MET A C 1
ATOM 1806 O O . MET A 1 234 ? -18.525 -1.088 0.344 1.00 66.44 234 MET A O 1
ATOM 1810 N N . ASP A 1 235 ? -18.752 0.826 -0.801 1.00 67.00 235 ASP A N 1
ATOM 1811 C CA . ASP A 1 235 ? -19.937 0.440 -1.570 1.00 67.00 235 ASP A CA 1
ATOM 1812 C C . ASP A 1 235 ? -19.625 -0.740 -2.500 1.00 67.00 235 ASP A C 1
ATOM 1814 O O . ASP A 1 235 ? -20.407 -1.683 -2.579 1.00 67.00 235 ASP A O 1
ATOM 1818 N N . ARG A 1 236 ? -18.452 -0.748 -3.156 1.00 65.19 236 ARG A N 1
ATOM 1819 C CA . ARG A 1 236 ? -17.993 -1.889 -3.975 1.00 65.19 236 ARG A CA 1
ATOM 1820 C C . ARG A 1 236 ? -17.770 -3.153 -3.157 1.00 65.19 236 ARG A C 1
ATOM 1822 O O . ARG A 1 236 ? -18.145 -4.229 -3.603 1.00 65.19 236 ARG A O 1
ATOM 1829 N N . LEU A 1 237 ? -17.174 -3.023 -1.971 1.00 63.94 237 LEU A N 1
ATOM 1830 C CA . LEU A 1 237 ? -16.928 -4.162 -1.088 1.00 63.94 237 LEU A CA 1
ATOM 1831 C C . LEU A 1 237 ? -18.221 -4.855 -0.638 1.00 63.94 237 LEU A C 1
ATOM 1833 O O . LEU A 1 237 ? -18.196 -6.061 -0.405 1.00 63.94 237 LEU A O 1
ATOM 1837 N N . LEU A 1 238 ? -19.326 -4.114 -0.510 1.00 60.47 238 LEU A N 1
ATOM 1838 C CA . LEU A 1 238 ? -20.611 -4.664 -0.075 1.00 60.47 238 LEU A CA 1
ATOM 1839 C C . LEU A 1 238 ? -21.572 -5.015 -1.212 1.00 60.47 238 LEU A C 1
ATOM 1841 O O . LEU A 1 238 ? -22.377 -5.924 -1.033 1.00 60.47 238 LEU A O 1
ATOM 1845 N N . ALA A 1 239 ? -21.497 -4.344 -2.365 1.00 62.16 239 ALA A N 1
ATOM 1846 C CA . ALA A 1 239 ? -22.354 -4.649 -3.514 1.00 62.16 239 ALA A CA 1
ATOM 1847 C C . ALA A 1 239 ? -22.195 -6.099 -4.008 1.00 62.16 239 ALA A C 1
ATOM 1849 O O . ALA A 1 239 ? -23.157 -6.668 -4.510 1.00 62.16 239 ALA A O 1
ATOM 1850 N N . ASP A 1 240 ? -21.016 -6.695 -3.811 1.00 51.62 240 ASP A N 1
ATOM 1851 C CA . ASP A 1 240 ? -20.722 -8.096 -4.143 1.00 51.62 240 ASP A CA 1
ATOM 1852 C C . ASP A 1 240 ? -20.870 -9.061 -2.941 1.00 51.62 240 ASP A C 1
ATOM 1854 O O . ASP A 1 240 ? -20.674 -10.268 -3.094 1.00 51.62 240 ASP A O 1
ATOM 1858 N N . ALA A 1 241 ? -21.186 -8.554 -1.740 1.00 47.09 241 ALA A N 1
ATOM 1859 C CA . ALA A 1 241 ? -21.420 -9.365 -0.536 1.00 47.09 241 ALA A CA 1
ATOM 1860 C C . ALA A 1 241 ? -22.908 -9.725 -0.319 1.00 47.09 241 ALA A C 1
ATOM 1862 O O . ALA A 1 241 ? -23.211 -10.558 0.542 1.00 47.09 241 ALA A O 1
ATOM 1863 N N . ALA A 1 242 ? -23.815 -9.090 -1.073 1.00 43.75 242 ALA A N 1
ATOM 1864 C CA . ALA A 1 242 ? -25.260 -9.338 -1.097 1.00 43.75 242 ALA A CA 1
ATOM 1865 C C . ALA A 1 242 ? -25.639 -10.355 -2.185 1.00 43.75 242 ALA A C 1
ATOM 1867 O O . ALA A 1 242 ? -26.521 -11.199 -1.901 1.00 43.75 242 ALA A O 1
#